Protein AF-0000000087527676 (afdb_homodimer)

Organism: NCBI:txid1859131

InterPro domains:
  IPR002716 PIN domain [PF01850] (2-109)
  IPR029060 PIN-like domain superfamily [SSF88723] (1-112)

Radius of gyration: 18.8 Å; Cα contacts (8 Å, |Δi|>4): 384; chains: 2; bounding box: 38×59×46 Å

Solvent-accessible surface area (backbone atoms only — not comparable to full-atom values): 13013 Å² total; per-residue (Å²): 88,34,26,42,35,59,66,38,50,51,37,57,76,67,66,36,52,59,58,82,81,72,95,69,54,50,28,31,32,47,62,36,52,38,56,64,70,15,41,75,80,63,43,70,66,56,48,50,53,48,53,55,51,56,72,74,36,46,70,42,69,75,44,70,69,28,46,53,42,21,24,55,48,35,52,76,38,99,57,56,69,69,58,31,43,46,52,17,44,18,51,74,62,71,17,37,29,35,33,74,59,73,78,58,60,72,42,85,88,51,49,54,41,67,72,56,59,52,133,86,35,26,44,35,59,65,40,50,52,36,58,76,67,67,36,52,60,57,82,79,73,94,69,54,48,28,29,33,47,63,37,52,38,57,64,71,14,41,72,81,63,43,70,67,57,48,52,51,47,53,54,50,56,71,75,33,47,69,40,68,74,43,71,68,27,46,54,43,21,24,55,48,36,52,75,37,96,56,56,68,69,58,31,41,45,52,17,44,19,50,73,64,72,17,38,29,34,34,75,58,74,80,60,60,73,42,86,88,50,50,55,40,67,72,54,59,51,133

Structure (mmCIF, N/CA/C/O backbone):
data_AF-0000000087527676-model_v1
#
loop_
_entity.id
_entity.type
_entity.pdbx_description
1 polymer 'PIN domain-containing protein'
#
loop_
_atom_site.group_PDB
_atom_site.id
_atom_site.type_symbol
_atom_site.label_atom_id
_atom_site.label_alt_id
_atom_site.label_comp_id
_atom_site.label_asym_id
_atom_site.label_entity_id
_atom_site.label_seq_id
_atom_site.pdbx_PDB_ins_code
_atom_site.Cartn_x
_atom_site.Cartn_y
_atom_site.Cartn_z
_atom_site.occupancy
_atom_site.B_iso_or_equiv
_atom_site.auth_seq_id
_atom_site.auth_comp_id
_atom_site.auth_asym_id
_atom_site.auth_atom_id
_atom_site.pdbx_PDB_model_num
ATOM 1 N N . MET A 1 1 ? -10.32 11.266 17.219 1 94.06 1 MET A N 1
ATOM 2 C CA . MET A 1 1 ? -9.055 10.969 16.562 1 94.06 1 MET A CA 1
ATOM 3 C C . MET A 1 1 ? -9.062 11.453 15.109 1 94.06 1 MET A C 1
ATOM 5 O O . MET A 1 1 ? -10.117 11.531 14.484 1 94.06 1 MET A O 1
ATOM 9 N N . VAL A 1 2 ? -7.867 11.844 14.648 1 97.38 2 VAL A N 1
ATOM 10 C CA . VAL A 1 2 ? -7.738 12.398 13.305 1 97.38 2 VAL A CA 1
ATOM 11 C C . VAL A 1 2 ? -6.602 11.695 12.562 1 97.38 2 VAL A C 1
ATOM 13 O O . VAL A 1 2 ? -5.523 11.484 13.125 1 97.38 2 VAL A O 1
ATOM 16 N N . ILE A 1 3 ? -6.879 11.242 11.406 1 98.31 3 ILE A N 1
ATOM 17 C CA . ILE A 1 3 ? -5.848 10.695 10.531 1 98.31 3 ILE A CA 1
ATOM 18 C C . ILE A 1 3 ? -5.465 11.727 9.477 1 98.31 3 ILE A C 1
ATOM 20 O O . ILE A 1 3 ? -6.336 12.273 8.789 1 98.31 3 ILE A O 1
ATOM 24 N N . LEU A 1 4 ? -4.203 12.008 9.422 1 97.62 4 LEU A N 1
ATOM 25 C CA . LEU A 1 4 ? -3.703 12.953 8.422 1 97.62 4 LEU A CA 1
ATOM 26 C C . LEU A 1 4 ? -3.303 12.227 7.145 1 97.62 4 LEU A C 1
ATOM 28 O O . LEU A 1 4 ? -2.553 11.242 7.191 1 97.62 4 LEU A O 1
ATOM 32 N N . ASP A 1 5 ? -3.844 12.664 6.008 1 97.38 5 ASP A N 1
ATOM 33 C CA . ASP A 1 5 ? -3.406 12.164 4.711 1 97.38 5 ASP A CA 1
ATOM 34 C C . ASP A 1 5 ? -2.053 12.758 4.32 1 97.38 5 ASP A C 1
ATOM 36 O O . ASP A 1 5 ? -1.521 13.617 5.02 1 97.38 5 ASP A O 1
ATOM 40 N N . THR A 1 6 ? -1.475 12.25 3.287 1 96.5 6 THR A N 1
ATOM 41 C CA . THR A 1 6 ? -0.139 12.656 2.865 1 96.5 6 THR A CA 1
ATOM 42 C C . THR A 1 6 ? -0.09 14.156 2.594 1 96.5 6 THR A C 1
ATOM 44 O O . THR A 1 6 ? 0.767 14.859 3.129 1 96.5 6 THR A O 1
ATOM 47 N N . ASN A 1 7 ? -1.073 14.656 1.859 1 95.06 7 ASN A N 1
ATOM 48 C CA . ASN A 1 7 ? -1.073 16.078 1.537 1 95.06 7 ASN A CA 1
ATOM 49 C C . ASN A 1 7 ? -1.284 16.938 2.781 1 95.06 7 ASN A C 1
ATOM 51 O O . ASN A 1 7 ? -0.71 18.016 2.898 1 95.06 7 ASN A O 1
ATOM 55 N N . ALA A 1 8 ? -2.088 16.5 3.693 1 95.94 8 ALA A N 1
ATOM 56 C CA . ALA A 1 8 ? -2.334 17.219 4.934 1 95.94 8 ALA A CA 1
ATOM 57 C C . ALA A 1 8 ? -1.041 17.422 5.723 1 95.94 8 ALA A C 1
ATOM 59 O O . ALA A 1 8 ? -0.773 18.5 6.23 1 95.94 8 ALA A O 1
ATOM 60 N N . VAL A 1 9 ? -0.236 16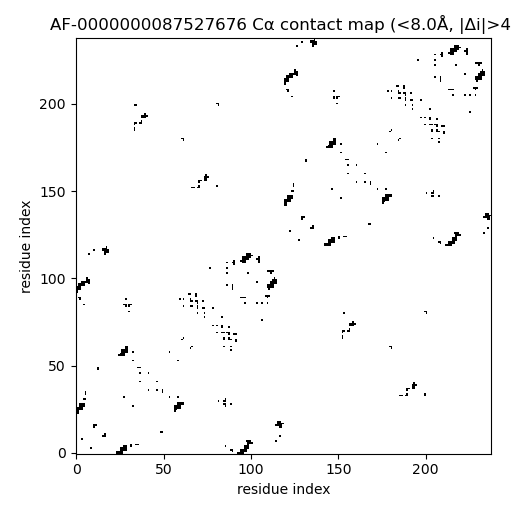.406 5.824 1 95.69 9 VAL A N 1
ATOM 61 C CA . VAL A 1 9 ? 1.03 16.484 6.547 1 95.69 9 VAL A CA 1
ATOM 62 C C . VAL A 1 9 ? 1.955 17.5 5.863 1 95.69 9 VAL A C 1
ATOM 64 O O . VAL A 1 9 ? 2.633 18.281 6.531 1 95.69 9 VAL A O 1
ATOM 67 N N . ILE A 1 10 ? 1.987 17.453 4.551 1 93.5 10 ILE A N 1
ATOM 68 C CA . ILE A 1 10 ? 2.842 18.359 3.781 1 93.5 10 ILE A CA 1
ATOM 69 C C . ILE A 1 10 ? 2.438 19.812 4.043 1 93.5 10 ILE A C 1
ATOM 71 O O . ILE A 1 10 ? 3.293 20.672 4.277 1 93.5 10 ILE A O 1
ATOM 75 N N . TYR A 1 11 ? 1.119 20.062 4.027 1 93.88 11 TYR A N 1
ATOM 76 C CA . TYR A 1 11 ? 0.637 21.406 4.297 1 93.88 11 TYR A CA 1
ATOM 77 C C . TYR A 1 11 ? 1.023 21.859 5.699 1 93.88 11 TYR A C 1
ATOM 79 O O . TYR A 1 11 ? 1.39 23.016 5.91 1 93.88 11 TYR A O 1
ATOM 87 N N . LEU A 1 12 ? 0.905 20.922 6.656 1 91.06 12 LEU A N 1
ATOM 88 C CA . LEU A 1 12 ? 1.262 21.219 8.039 1 91.06 12 LEU A CA 1
ATOM 89 C C . LEU A 1 12 ? 2.74 21.578 8.156 1 91.06 12 LEU A C 1
ATOM 91 O O . LEU A 1 12 ? 3.094 22.578 8.781 1 91.06 12 LEU A O 1
ATOM 95 N N . LEU A 1 13 ? 3.611 20.844 7.566 1 88.75 13 LEU A N 1
ATOM 96 C CA . LEU A 1 13 ? 5.055 21.031 7.66 1 88.75 13 LEU A CA 1
ATOM 97 C C . LEU A 1 13 ? 5.477 22.328 6.98 1 88.75 13 LEU A C 1
ATOM 99 O O . LEU A 1 13 ? 6.445 22.969 7.406 1 88.75 13 LEU A O 1
ATOM 103 N N . ASN A 1 14 ? 4.758 22.656 5.914 1 91.12 14 ASN A N 1
ATOM 104 C CA . ASN A 1 14 ? 5.098 23.875 5.164 1 91.12 14 ASN A CA 1
ATOM 105 C C . ASN A 1 14 ? 4.387 25.094 5.723 1 91.12 14 ASN A C 1
ATOM 107 O O . ASN A 1 14 ? 4.406 26.156 5.109 1 91.12 14 ASN A O 1
ATOM 111 N N . ASN A 1 15 ? 3.662 24.922 6.828 1 91.69 15 ASN A N 1
ATOM 112 C CA . ASN A 1 15 ? 2.959 26.016 7.492 1 91.69 15 ASN A CA 1
ATOM 113 C C . ASN A 1 15 ? 1.972 26.703 6.551 1 91.69 15 ASN A C 1
ATOM 115 O O . ASN A 1 15 ? 1.966 27.922 6.438 1 91.69 15 ASN A O 1
ATOM 119 N N . GLN A 1 16 ? 1.256 25.859 5.895 1 94 16 GLN A N 1
ATOM 120 C CA . GLN A 1 16 ? 0.345 26.406 4.891 1 94 16 GLN A CA 1
ATOM 121 C C . GLN A 1 16 ? -1.087 26.453 5.414 1 94 16 GLN A C 1
ATOM 123 O O . GLN A 1 16 ? -2.006 26.844 4.695 1 94 16 GLN A O 1
ATOM 128 N N . LEU A 1 17 ? -1.284 26.078 6.605 1 92.75 17 LEU A N 1
ATOM 129 C CA . LEU A 1 17 ? -2.629 26.031 7.168 1 92.75 17 LEU A CA 1
ATOM 130 C C . LEU A 1 17 ? -3.125 27.422 7.535 1 92.75 17 LEU A C 1
ATOM 132 O O . LEU A 1 17 ? -2.396 28.203 8.156 1 92.75 17 LEU A O 1
ATOM 136 N N . ALA A 1 18 ? -4.344 27.688 7.172 1 92.62 18 ALA A N 1
ATOM 137 C CA . ALA A 1 18 ? -4.953 28.969 7.531 1 92.62 18 ALA A CA 1
ATOM 138 C C . ALA A 1 18 ? -5.379 28.969 8.992 1 92.62 18 ALA A C 1
ATOM 140 O O . ALA A 1 18 ? -5.426 30.031 9.625 1 92.62 18 ALA A O 1
ATOM 141 N N . THR A 1 19 ? -5.766 27.844 9.508 1 90.12 19 THR A N 1
ATOM 142 C CA . THR A 1 19 ? -6.156 27.672 10.898 1 90.12 19 THR A CA 1
ATOM 143 C C . THR A 1 19 ? -5.375 26.516 11.531 1 90.12 19 THR A C 1
ATOM 145 O O . THR A 1 19 ? -5.176 25.469 10.906 1 90.12 19 THR A O 1
ATOM 148 N N . PRO A 1 20 ? -4.973 26.797 12.742 1 87.88 20 PRO A N 1
ATOM 149 C CA . PRO A 1 20 ? -4.254 25.703 13.406 1 87.88 20 PRO A CA 1
ATOM 150 C C . PRO A 1 20 ? -5.121 24.469 13.609 1 87.88 20 PRO A C 1
ATOM 152 O O . PRO A 1 20 ? -6.348 24.578 13.695 1 87.88 20 PRO A O 1
ATOM 155 N N . LEU A 1 21 ? -4.414 23.328 13.648 1 87.69 21 LEU A N 1
ATOM 156 C CA . LEU A 1 21 ? -5.137 22.094 13.914 1 87.69 21 LEU A CA 1
ATOM 157 C C . LEU A 1 21 ? -5.688 22.078 15.336 1 87.69 21 LEU A C 1
ATOM 159 O O . LEU A 1 21 ? -5.031 22.547 16.266 1 87.69 21 LEU A O 1
ATOM 163 N N . ALA A 1 22 ? -6.883 21.625 15.438 1 88.62 22 ALA A N 1
ATOM 164 C CA . ALA A 1 22 ? -7.473 21.484 16.766 1 88.62 22 ALA A CA 1
ATOM 165 C C . ALA A 1 22 ? -6.711 20.453 17.594 1 88.62 22 ALA A C 1
ATOM 167 O O . ALA A 1 22 ? -5.992 19.609 17.062 1 88.62 22 ALA A O 1
ATOM 168 N N . GLU A 1 23 ? -6.801 20.672 18.875 1 86.88 23 GLU A N 1
ATOM 169 C CA . GLU A 1 23 ? -6.211 19.656 19.766 1 86.88 23 GLU A CA 1
ATOM 170 C C . GLU A 1 23 ? -6.961 18.344 19.656 1 86.88 23 GLU A C 1
ATOM 172 O O . GLU A 1 23 ? -8.156 18.281 19.953 1 86.88 23 GLU A O 1
ATOM 177 N N . ASP A 1 24 ? -6.27 17.359 19.203 1 92.75 24 ASP A N 1
ATOM 178 C CA . ASP A 1 24 ? -6.828 16.031 19.062 1 92.75 24 ASP A CA 1
ATOM 179 C C . ASP A 1 24 ? -5.723 14.969 19.016 1 92.75 24 ASP A C 1
ATOM 181 O O . ASP A 1 24 ? -4.543 15.297 19.141 1 92.75 24 ASP A O 1
ATOM 185 N N . GLU A 1 25 ? -6.133 13.781 19.062 1 95.69 25 GLU A N 1
ATOM 186 C CA . GLU A 1 25 ? -5.188 12.695 18.797 1 95.69 25 GLU A CA 1
ATOM 187 C C . GLU A 1 25 ? -4.988 12.492 17.297 1 95.69 25 GLU A C 1
ATOM 189 O O . GLU A 1 25 ? -5.938 12.172 16.578 1 95.69 25 GLU A O 1
ATOM 194 N N . TYR A 1 26 ? -3.797 12.727 16.875 1 96.81 26 TYR A N 1
ATOM 195 C CA . TYR A 1 26 ? -3.502 12.633 15.445 1 96.81 26 TYR A CA 1
ATOM 196 C C . TYR A 1 26 ? -2.727 11.359 15.125 1 96.81 26 TYR A C 1
ATOM 198 O O . TYR A 1 26 ? -1.963 10.867 15.961 1 96.81 26 TYR A O 1
ATOM 206 N N . GLY A 1 27 ? -2.959 10.844 13.984 1 97.94 27 GLY A N 1
ATOM 207 C CA . GLY A 1 27 ? -2.209 9.703 13.469 1 97.94 27 GLY A CA 1
ATOM 208 C C . GLY A 1 27 ? -2.076 9.719 11.953 1 97.94 27 GLY A C 1
ATOM 209 O O . GLY A 1 27 ? -2.633 10.586 11.281 1 97.94 27 GLY A O 1
ATOM 210 N N . ILE A 1 28 ? -1.307 8.867 11.531 1 98.31 28 ILE A N 1
ATOM 211 C CA . ILE A 1 28 ? -1.157 8.633 10.102 1 98.31 28 ILE A CA 1
ATOM 212 C C . ILE A 1 28 ? -1.143 7.137 9.82 1 98.31 28 ILE A C 1
ATOM 214 O O . ILE A 1 28 ? -0.935 6.328 10.727 1 98.31 28 ILE A O 1
ATOM 218 N N . SER A 1 29 ? -1.454 6.793 8.578 1 98.62 29 SER A N 1
ATOM 219 C CA . SER A 1 29 ? -1.264 5.426 8.117 1 98.62 29 SER A CA 1
ATOM 220 C C . SER A 1 29 ? 0.213 5.117 7.891 1 98.62 29 SER A C 1
ATOM 222 O O . SER A 1 29 ? 0.986 6.004 7.516 1 98.62 29 SER A O 1
ATOM 224 N N . VAL A 1 30 ? 0.614 3.873 8.078 1 98.75 30 VAL A N 1
ATOM 225 C CA . VAL A 1 30 ? 1.963 3.443 7.723 1 98.75 30 VAL A CA 1
ATOM 226 C C . VAL A 1 30 ? 2.252 3.791 6.262 1 98.75 30 VAL A C 1
ATOM 228 O O . VAL A 1 30 ? 3.391 4.098 5.906 1 98.75 30 VAL A O 1
ATOM 231 N N . ILE A 1 31 ? 1.24 3.826 5.43 1 98.69 31 ILE A N 1
ATOM 232 C CA . ILE A 1 31 ? 1.38 4.18 4.02 1 98.69 31 ILE A CA 1
ATOM 233 C C . ILE A 1 31 ? 1.798 5.645 3.896 1 98.69 31 ILE A C 1
ATOM 235 O O . ILE A 1 31 ? 2.666 5.984 3.088 1 98.69 31 ILE A O 1
ATOM 239 N N . THR A 1 32 ? 1.168 6.496 4.688 1 98.31 32 THR A N 1
ATOM 240 C CA . THR A 1 32 ? 1.521 7.914 4.703 1 98.31 32 THR A CA 1
ATOM 241 C C . THR A 1 32 ? 2.977 8.102 5.121 1 98.31 32 THR A C 1
ATOM 243 O O . THR A 1 32 ? 3.703 8.898 4.523 1 98.31 32 THR A O 1
ATOM 246 N N . GLU A 1 33 ? 3.375 7.348 6.125 1 98.06 33 GLU A N 1
ATOM 247 C CA . GLU A 1 33 ? 4.766 7.398 6.566 1 98.06 33 GLU A CA 1
ATOM 248 C C . GLU A 1 33 ? 5.719 7.039 5.426 1 98.06 33 GLU A C 1
ATOM 250 O O . GLU A 1 33 ? 6.691 7.75 5.172 1 98.06 33 GLU A O 1
ATOM 255 N N . ILE A 1 34 ? 5.406 5.949 4.766 1 98.19 34 ILE A N 1
ATOM 256 C CA . ILE A 1 34 ? 6.23 5.469 3.662 1 98.19 34 ILE A CA 1
ATOM 257 C C . ILE A 1 34 ? 6.316 6.539 2.576 1 98.19 34 ILE A C 1
ATOM 259 O O . ILE A 1 34 ? 7.41 6.875 2.113 1 98.19 34 ILE A O 1
ATOM 263 N N . GLU A 1 35 ? 5.203 7.09 2.18 1 97.44 35 GLU A N 1
ATOM 264 C CA . GLU A 1 35 ? 5.141 8.047 1.078 1 97.44 35 GLU A CA 1
ATOM 265 C C . GLU A 1 35 ? 5.902 9.328 1.41 1 97.44 35 GLU A C 1
ATOM 267 O O . GLU A 1 35 ? 6.617 9.867 0.564 1 97.44 35 GLU A O 1
ATOM 272 N N . LEU A 1 36 ? 5.809 9.766 2.602 1 97.12 36 LEU A N 1
ATOM 273 C CA . LEU A 1 36 ? 6.438 11.023 2.992 1 97.12 36 LEU A CA 1
ATOM 274 C C . LEU A 1 36 ? 7.949 10.859 3.119 1 97.12 36 LEU A C 1
ATOM 276 O O . LEU A 1 36 ? 8.711 11.719 2.668 1 97.12 36 LEU A O 1
ATOM 280 N N . LEU A 1 37 ? 8.391 9.75 3.664 1 96.94 37 LEU A N 1
ATOM 281 C CA . LEU A 1 37 ? 9.812 9.547 3.902 1 96.94 37 LEU A CA 1
ATOM 282 C C . LEU A 1 37 ? 10.523 9.125 2.619 1 96.94 37 LEU A C 1
ATOM 284 O O . LEU A 1 37 ? 11.75 9.172 2.541 1 96.94 37 LEU A O 1
ATOM 288 N N . SER A 1 38 ? 9.727 8.703 1.646 1 96 38 SER A N 1
ATOM 289 C CA . SER A 1 38 ? 10.336 8.203 0.421 1 96 38 SER A CA 1
ATOM 290 C C . SER A 1 38 ? 10.461 9.312 -0.624 1 96 38 SER A C 1
ATOM 292 O O . SER A 1 38 ? 10.984 9.086 -1.718 1 96 38 SER A O 1
ATOM 294 N N . PHE A 1 39 ? 9.961 10.523 -0.415 1 90.81 39 PHE A N 1
ATOM 295 C CA . PHE A 1 39 ? 10.008 11.609 -1.389 1 90.81 39 PHE A CA 1
ATOM 296 C C . PHE A 1 39 ? 11.438 11.836 -1.878 1 90.81 39 PHE A C 1
ATOM 298 O O . PHE A 1 39 ? 12.359 11.984 -1.072 1 90.81 39 PHE A O 1
ATOM 305 N N . SER A 1 40 ? 11.43 11.852 -3.266 1 83.31 40 SER A N 1
ATOM 306 C CA . SER A 1 40 ? 12.734 12.102 -3.863 1 83.31 40 SER A CA 1
ATOM 307 C C . SER A 1 40 ? 13.219 13.516 -3.566 1 83.31 40 SER A C 1
ATOM 309 O O . SER A 1 40 ? 12.453 14.477 -3.688 1 83.31 40 SER A O 1
ATOM 311 N N . GLY A 1 41 ? 14.281 13.703 -3.014 1 82.81 41 GLY A N 1
ATOM 312 C CA . GLY A 1 41 ? 14.828 15.023 -2.746 1 82.81 41 GLY A CA 1
ATOM 313 C C . GLY A 1 41 ? 14.508 15.531 -1.352 1 82.81 41 GLY A C 1
ATOM 314 O O . GLY A 1 41 ? 14.656 16.719 -1.066 1 82.81 41 GLY A O 1
ATOM 315 N N . LEU A 1 42 ? 13.898 14.648 -0.643 1 88.81 42 LEU A N 1
ATOM 316 C CA . LEU A 1 42 ? 13.656 15 0.751 1 88.81 42 LEU A CA 1
ATOM 317 C C . LEU A 1 42 ? 14.945 15.438 1.436 1 88.81 42 LEU A C 1
ATOM 319 O O . LEU A 1 42 ? 15.898 14.664 1.531 1 88.81 42 LEU A O 1
ATOM 323 N N . SER A 1 43 ? 14.977 16.703 1.821 1 91.94 43 SER A N 1
ATOM 324 C CA . SER A 1 43 ? 16.156 17.234 2.49 1 91.94 43 SER A CA 1
ATOM 325 C C . SER A 1 43 ? 16.328 16.625 3.879 1 91.94 43 SER A C 1
ATOM 327 O O . SER A 1 43 ? 15.359 16.141 4.469 1 91.94 43 SER A O 1
ATOM 329 N N . ASP A 1 44 ? 17.516 16.625 4.324 1 92.94 44 ASP A N 1
ATOM 330 C CA . ASP A 1 44 ? 17.781 16.141 5.676 1 92.94 44 ASP A CA 1
ATOM 331 C C . ASP A 1 44 ? 16.938 16.906 6.699 1 92.94 44 ASP A C 1
ATOM 333 O O . ASP A 1 44 ? 16.453 16.312 7.672 1 92.94 44 ASP A O 1
ATOM 337 N N . LYS A 1 45 ? 16.812 18.141 6.477 1 94 45 LYS A N 1
ATOM 338 C CA . LYS A 1 45 ? 16.016 18.969 7.375 1 94 45 LYS A CA 1
ATOM 339 C C . LYS A 1 45 ? 14.562 18.531 7.383 1 94 45 LYS A C 1
ATOM 341 O O . LYS A 1 45 ? 13.969 18.344 8.445 1 94 45 LYS A O 1
ATOM 346 N N . ASP A 1 46 ? 14.023 18.375 6.191 1 93.06 46 ASP A N 1
ATOM 347 C CA . ASP A 1 46 ? 12.633 17.953 6.078 1 93.06 46 ASP A CA 1
ATOM 348 C C . ASP A 1 46 ? 12.43 16.547 6.652 1 93.06 46 ASP A C 1
ATOM 350 O O . ASP A 1 46 ? 11.406 16.281 7.285 1 93.06 46 ASP A O 1
ATOM 354 N N . GLU A 1 47 ? 13.336 15.664 6.41 1 94.62 47 GLU A N 1
ATOM 355 C CA . GLU A 1 47 ? 13.25 14.312 6.953 1 94.62 47 GLU A CA 1
ATOM 356 C C . GLU A 1 47 ? 13.258 14.328 8.477 1 94.62 47 GLU A C 1
ATOM 358 O O . GLU A 1 47 ? 12.508 13.586 9.117 1 94.62 47 GLU A O 1
ATOM 363 N N . ASN A 1 48 ? 14.156 15.141 9.016 1 95 48 ASN A N 1
ATOM 364 C CA . ASN A 1 48 ? 14.211 15.266 10.469 1 95 48 ASN A CA 1
ATOM 365 C C . ASN A 1 48 ? 12.898 15.805 11.039 1 95 48 ASN A C 1
ATOM 367 O O . ASN A 1 48 ? 12.43 15.344 12.078 1 95 48 ASN A O 1
ATOM 371 N N . LEU A 1 49 ? 12.32 16.781 10.367 1 93.81 49 LEU A N 1
ATOM 372 C CA . LEU A 1 49 ? 11.031 17.328 10.781 1 93.81 49 LEU A CA 1
ATOM 373 C C . LEU A 1 49 ? 9.945 16.25 10.742 1 93.81 49 LEU A C 1
ATOM 375 O O . LEU A 1 49 ? 9.117 16.172 11.656 1 93.81 49 LEU A O 1
ATOM 379 N N . LEU A 1 50 ? 9.984 15.5 9.727 1 95.25 50 LEU A N 1
ATOM 380 C CA . LEU A 1 50 ? 9.008 14.422 9.578 1 95.25 50 LEU A CA 1
ATOM 381 C C . LEU A 1 50 ? 9.18 13.383 10.68 1 95.25 50 LEU A C 1
ATOM 383 O O . LEU A 1 50 ? 8.195 12.977 11.305 1 95.25 50 LEU A O 1
ATOM 387 N N . ARG A 1 51 ? 10.391 12.945 10.867 1 94.62 51 ARG A N 1
ATOM 388 C CA . ARG A 1 51 ? 10.648 11.922 11.867 1 94.62 51 ARG A CA 1
ATOM 389 C C . ARG A 1 51 ? 10.266 12.406 13.258 1 94.62 51 ARG A C 1
ATOM 391 O O . ARG A 1 51 ? 9.766 11.625 14.078 1 94.62 51 ARG A O 1
ATOM 398 N N . ASN A 1 52 ? 10.547 13.656 13.547 1 94.62 52 ASN A N 1
ATOM 399 C CA . ASN A 1 52 ? 10.109 14.234 14.812 1 94.62 52 ASN A CA 1
ATOM 400 C C . ASN A 1 52 ? 8.586 14.219 14.945 1 94.62 52 ASN A C 1
ATOM 402 O O . ASN A 1 52 ? 8.055 13.867 15.992 1 94.62 52 ASN A O 1
ATOM 406 N N . LEU A 1 53 ? 7.902 14.617 13.867 1 93.31 53 LEU A N 1
ATOM 407 C CA . LEU A 1 53 ? 6.441 14.578 13.844 1 93.31 53 LEU A CA 1
ATOM 408 C C . LEU A 1 53 ? 5.93 13.164 14.078 1 93.31 53 LEU A C 1
ATOM 410 O O . LEU A 1 53 ? 4.992 12.953 14.852 1 93.31 53 LEU A O 1
ATOM 414 N N . PHE A 1 54 ? 6.551 12.18 13.422 1 94.94 54 PHE A N 1
ATOM 415 C CA . PHE A 1 54 ? 6.109 10.789 13.484 1 94.94 54 PHE A CA 1
ATOM 416 C C . PHE A 1 54 ? 6.34 10.211 14.875 1 94.94 54 PHE A C 1
ATOM 418 O O . PHE A 1 54 ? 5.668 9.258 15.281 1 94.94 54 PHE A O 1
ATOM 425 N N . SER A 1 55 ? 7.312 10.797 15.586 1 94.5 55 SER A N 1
ATOM 426 C CA . SER A 1 55 ? 7.559 10.352 16.953 1 94.5 55 SER A CA 1
ATOM 427 C C . SER A 1 55 ? 6.477 10.867 17.906 1 94.5 55 SER A C 1
ATOM 429 O O . SER A 1 55 ? 6.309 10.328 19 1 94.5 55 SER A O 1
ATOM 431 N N . ASP A 1 56 ? 5.656 11.852 17.484 1 92.81 56 ASP A N 1
ATOM 432 C CA . ASP A 1 56 ? 4.695 12.516 18.359 1 92.81 56 ASP A CA 1
ATOM 433 C C . ASP A 1 56 ? 3.266 12.102 18.016 1 92.81 56 ASP A C 1
ATOM 435 O O . ASP A 1 56 ? 2.32 12.484 18.703 1 92.81 56 ASP A O 1
ATOM 439 N N . ILE A 1 57 ? 3.131 11.336 16.969 1 94.75 57 ILE A N 1
ATOM 440 C CA . ILE A 1 57 ? 1.781 10.945 16.578 1 94.75 57 ILE A CA 1
ATOM 441 C C . ILE A 1 57 ? 1.708 9.43 16.406 1 94.75 57 ILE A C 1
ATOM 443 O O . ILE A 1 57 ? 2.738 8.75 16.375 1 94.75 57 ILE A O 1
ATOM 447 N N . LEU A 1 58 ? 0.547 8.938 16.328 1 96.62 58 LEU A N 1
ATOM 448 C CA . LEU A 1 58 ? 0.351 7.496 16.203 1 96.62 58 LEU A CA 1
ATOM 449 C C . LEU A 1 58 ? 0.475 7.062 14.75 1 96.62 58 LEU A C 1
ATOM 451 O O . LEU A 1 58 ? -0.143 7.656 13.867 1 96.62 58 LEU A O 1
ATOM 455 N N . ILE A 1 59 ? 1.294 6.078 14.484 1 98.12 59 ILE A N 1
ATOM 456 C CA . ILE A 1 59 ? 1.379 5.469 13.164 1 98.12 59 ILE A CA 1
ATOM 457 C C . ILE A 1 59 ? 0.562 4.18 13.133 1 98.12 59 ILE A C 1
ATOM 459 O O . ILE A 1 59 ? 0.888 3.215 13.828 1 98.12 59 ILE A O 1
ATOM 463 N N . HIS A 1 60 ? -0.433 4.117 12.398 1 98.38 60 HIS A N 1
ATOM 464 C CA . HIS A 1 60 ? -1.309 2.953 12.312 1 98.38 60 HIS A CA 1
ATOM 465 C C . HIS A 1 60 ? -0.788 1.948 11.289 1 98.38 60 HIS A C 1
ATOM 467 O O . HIS A 1 60 ? -0.589 2.289 10.117 1 98.38 60 HIS A O 1
ATOM 473 N N . PRO A 1 61 ? -0.593 0.723 11.766 1 98.44 61 PRO A N 1
ATOM 474 C CA . PRO A 1 61 ? -0.094 -0.3 10.844 1 98.44 61 PRO A CA 1
ATOM 475 C C . PRO A 1 61 ? -1.176 -0.825 9.898 1 98.44 61 PRO A C 1
ATOM 477 O O . PRO A 1 61 ? -2.359 -0.531 10.086 1 98.44 61 PRO A O 1
ATOM 480 N N . LEU A 1 62 ? -0.733 -1.462 8.828 1 98.62 62 LEU A N 1
ATOM 481 C CA . LEU A 1 62 ? -1.64 -2.252 8 1 98.62 62 LEU A CA 1
ATOM 482 C C . LEU A 1 62 ? -1.933 -3.6 8.656 1 98.62 62 LEU A C 1
ATOM 484 O O . LEU A 1 62 ? -1.374 -4.625 8.25 1 98.62 62 LEU A O 1
ATOM 488 N N . ASP A 1 63 ? -2.805 -3.574 9.633 1 97.94 63 ASP A N 1
ATOM 489 C CA . ASP A 1 63 ? -3.172 -4.801 10.33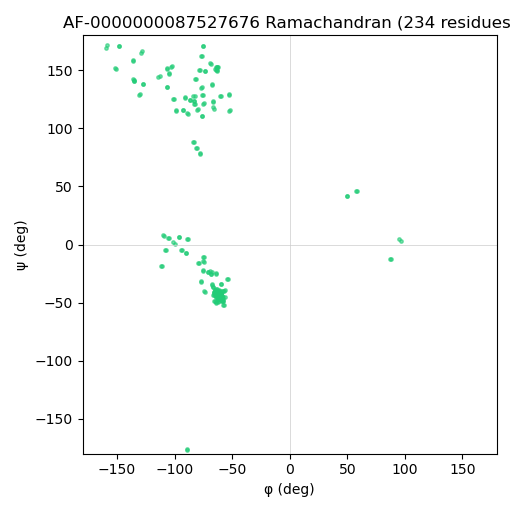6 1 97.94 63 ASP A CA 1
ATOM 490 C C . ASP A 1 63 ? -4.359 -5.484 9.656 1 97.94 63 ASP A C 1
ATOM 492 O O . ASP A 1 63 ? -4.785 -5.07 8.578 1 97.94 63 ASP A O 1
ATOM 496 N N . GLU A 1 64 ? -4.836 -6.566 10.234 1 97.94 64 GLU A N 1
ATOM 497 C CA . GLU A 1 64 ? -5.879 -7.379 9.617 1 97.94 64 GLU A CA 1
ATOM 498 C C . GLU A 1 64 ? -7.164 -6.578 9.422 1 97.94 64 GLU A C 1
ATOM 500 O O . GLU A 1 64 ? -7.832 -6.707 8.398 1 97.94 64 GLU A O 1
ATOM 505 N N . ASN A 1 65 ? -7.523 -5.773 10.43 1 98.62 65 ASN A N 1
ATOM 506 C CA . ASN A 1 65 ? -8.734 -4.961 10.32 1 98.62 65 ASN A CA 1
ATOM 507 C C . ASN A 1 65 ? -8.633 -3.959 9.172 1 98.62 65 ASN A C 1
ATOM 509 O O . ASN A 1 65 ? -9.57 -3.809 8.391 1 98.62 65 ASN A O 1
ATOM 513 N N . VAL A 1 66 ? -7.512 -3.275 9.102 1 98.75 66 VAL A N 1
ATOM 514 C CA . VAL A 1 66 ? -7.305 -2.299 8.039 1 98.75 66 VAL A CA 1
ATOM 515 C C . VAL A 1 66 ? -7.262 -3.006 6.688 1 98.75 66 VAL A C 1
ATOM 517 O O . VAL A 1 66 ? -7.828 -2.52 5.707 1 98.75 66 VAL A O 1
ATOM 520 N N . LYS A 1 67 ? -6.613 -4.145 6.609 1 98.5 67 LYS A N 1
ATOM 521 C CA . LYS A 1 67 ? -6.551 -4.93 5.379 1 98.5 67 LYS A CA 1
ATOM 522 C C . LYS A 1 67 ? -7.949 -5.281 4.883 1 98.5 67 LYS A C 1
ATOM 524 O O . LYS A 1 67 ? -8.281 -5.039 3.719 1 98.5 67 LYS A O 1
ATOM 529 N N . ASN A 1 68 ? -8.75 -5.844 5.762 1 98 68 ASN A N 1
ATOM 530 C CA . ASN A 1 68 ? -10.094 -6.27 5.379 1 98 68 ASN A CA 1
ATOM 531 C C . ASN A 1 68 ? -10.953 -5.09 4.934 1 98 68 ASN A C 1
ATOM 533 O O . ASN A 1 68 ? -11.695 -5.191 3.959 1 98 68 ASN A O 1
ATOM 537 N N . LYS A 1 69 ? -10.859 -4.012 5.676 1 98.25 69 LYS A N 1
ATOM 538 C CA . LYS A 1 69 ? -11.609 -2.816 5.293 1 98.25 69 LYS A CA 1
ATOM 539 C C . LYS A 1 69 ? -11.133 -2.279 3.947 1 98.25 69 LYS A C 1
ATOM 541 O O . LYS A 1 69 ? -11.938 -1.807 3.143 1 98.25 69 LYS A O 1
ATOM 546 N N . THR A 1 70 ? -9.805 -2.318 3.672 1 98.38 70 THR A N 1
ATOM 547 C CA . THR A 1 70 ? -9.25 -1.89 2.395 1 98.38 70 THR A CA 1
ATOM 548 C C . THR A 1 70 ? -9.836 -2.707 1.247 1 98.38 70 THR A C 1
ATOM 550 O O . THR A 1 70 ? -10.258 -2.148 0.235 1 98.38 70 THR A O 1
ATOM 553 N N . ILE A 1 71 ? -9.875 -4 1.427 1 97.56 71 ILE A N 1
ATOM 554 C CA . ILE A 1 71 ? -10.406 -4.898 0.409 1 97.56 71 ILE A CA 1
ATOM 555 C C . ILE A 1 71 ? -11.867 -4.547 0.13 1 97.56 71 ILE A C 1
ATOM 557 O O . ILE A 1 71 ? -12.273 -4.414 -1.028 1 97.56 71 ILE A O 1
ATOM 561 N N . ALA A 1 72 ? -12.617 -4.367 1.172 1 95.94 72 ALA A N 1
ATOM 562 C CA . ALA A 1 72 ? -14.031 -4.031 1.026 1 95.94 72 ALA A CA 1
ATOM 563 C C . ALA A 1 72 ? -14.203 -2.713 0.279 1 95.94 72 ALA A C 1
ATOM 565 O O . ALA A 1 72 ? -15.062 -2.602 -0.599 1 95.94 72 ALA A O 1
ATOM 566 N N . LEU A 1 73 ? -13.453 -1.728 0.645 1 96.06 73 LEU A N 1
ATOM 567 C CA . LEU A 1 73 ? -13.531 -0.412 0.018 1 96.06 73 LEU A CA 1
ATOM 568 C C . LEU A 1 73 ? -13.227 -0.502 -1.474 1 96.06 73 LEU A C 1
ATOM 570 O O . LEU A 1 73 ? -13.922 0.11 -2.291 1 96.06 73 LEU A O 1
ATOM 574 N N . LYS A 1 74 ? -12.25 -1.253 -1.859 1 95.88 74 LYS A N 1
ATOM 575 C CA . LYS A 1 74 ? -11.797 -1.321 -3.246 1 95.88 74 LYS A CA 1
ATOM 576 C C . LYS A 1 74 ? -12.766 -2.137 -4.102 1 95.88 74 LYS A C 1
ATOM 578 O O . LYS A 1 74 ? -12.781 -2.004 -5.328 1 95.88 74 LYS A O 1
ATOM 583 N N . LYS A 1 75 ? -13.539 -2.979 -3.473 1 93.38 75 LYS A N 1
ATOM 584 C CA . LYS A 1 75 ? -14.547 -3.73 -4.207 1 93.38 75 LYS A CA 1
ATOM 585 C C . LYS A 1 75 ? -15.695 -2.824 -4.652 1 93.38 75 LYS A C 1
ATOM 587 O O . LYS A 1 75 ? -16.391 -3.127 -5.621 1 93.38 75 LYS A O 1
ATOM 592 N N . THR A 1 76 ? -15.844 -1.73 -3.936 1 89.62 76 THR A N 1
ATOM 593 C CA . THR A 1 76 ? -17.016 -0.902 -4.191 1 89.62 76 THR A CA 1
ATOM 594 C C . THR A 1 76 ? -16.609 0.427 -4.824 1 89.62 76 THR A C 1
ATOM 596 O O . THR A 1 76 ? -17.453 1.138 -5.379 1 89.62 76 THR A O 1
ATOM 599 N N . ARG A 1 77 ? -15.336 0.792 -4.699 1 88.69 77 ARG A N 1
ATOM 600 C CA . ARG A 1 77 ? -14.836 2.064 -5.211 1 88.69 77 ARG A CA 1
ATOM 601 C C . ARG A 1 77 ? -13.508 1.877 -5.941 1 88.69 77 ARG A C 1
ATOM 603 O O . ARG A 1 77 ? -12.672 1.074 -5.523 1 88.69 77 ARG A O 1
ATOM 610 N N . LYS A 1 78 ? -13.422 2.596 -6.961 1 89.88 78 LYS A N 1
ATOM 611 C CA . LYS A 1 78 ? -12.164 2.576 -7.699 1 89.88 78 LYS A CA 1
ATOM 612 C C . LYS A 1 78 ? -11.125 3.482 -7.043 1 89.88 78 LYS A C 1
ATOM 614 O O . LYS A 1 78 ? -10.961 4.637 -7.438 1 89.88 78 LYS A O 1
ATOM 619 N N . LEU A 1 79 ? -10.391 3.074 -6.039 1 93.5 79 LEU A N 1
ATOM 620 C CA . LEU A 1 79 ? -9.32 3.785 -5.355 1 93.5 79 LEU A CA 1
ATOM 621 C C . LEU A 1 79 ? -7.977 3.088 -5.574 1 93.5 79 LEU A C 1
ATOM 623 O O . LEU A 1 79 ? -7.918 1.858 -5.641 1 93.5 79 LEU A O 1
ATOM 627 N N . LYS A 1 80 ? -7 3.873 -5.672 1 95.75 80 LYS A N 1
ATOM 628 C CA . LYS A 1 80 ? -5.668 3.281 -5.645 1 95.75 80 LYS A CA 1
ATOM 629 C C . LYS A 1 80 ? -5.387 2.623 -4.297 1 95.75 80 LYS A C 1
ATOM 631 O O . LYS A 1 80 ? -5.898 3.064 -3.264 1 95.75 80 LYS A O 1
ATOM 636 N N . THR A 1 81 ? -4.586 1.606 -4.34 1 97.38 81 THR A N 1
ATOM 637 C CA . THR A 1 81 ? -4.359 0.789 -3.152 1 97.38 81 THR A CA 1
ATOM 638 C C . THR A 1 81 ? -3.857 1.646 -1.994 1 97.38 81 THR A C 1
ATOM 640 O O . THR A 1 81 ? -4.387 1.565 -0.882 1 97.38 81 THR A O 1
ATOM 643 N N . PRO A 1 82 ? -2.844 2.611 -2.195 1 97.88 82 PRO A N 1
ATOM 644 C CA . PRO A 1 82 ? -2.406 3.439 -1.068 1 97.88 82 PRO A CA 1
ATOM 645 C C . PRO A 1 82 ? -3.527 4.309 -0.504 1 97.88 82 PRO A C 1
ATOM 647 O O . PRO A 1 82 ? -3.719 4.359 0.714 1 97.88 82 PRO A O 1
ATOM 650 N N . ASP A 1 83 ? -4.293 4.883 -1.356 1 97.19 83 ASP A N 1
ATOM 651 C CA . ASP A 1 83 ? -5.406 5.723 -0.926 1 97.19 83 ASP A CA 1
ATOM 652 C C . ASP A 1 83 ? -6.445 4.906 -0.161 1 97.19 83 ASP A C 1
ATOM 654 O O . ASP A 1 83 ? -6.973 5.359 0.856 1 97.19 83 ASP A O 1
ATOM 658 N N . ALA A 1 84 ? -6.738 3.725 -0.667 1 97.69 84 ALA A N 1
ATOM 659 C CA . ALA A 1 84 ? -7.719 2.852 -0.027 1 97.69 84 ALA A CA 1
ATOM 660 C C . ALA A 1 84 ? -7.266 2.457 1.377 1 97.69 84 ALA A C 1
ATOM 662 O O . ALA A 1 84 ? -8.086 2.375 2.297 1 97.69 84 ALA A O 1
ATOM 663 N N . ILE A 1 85 ? -5.973 2.184 1.52 1 98.62 85 ILE A N 1
ATOM 664 C CA . ILE A 1 85 ? -5.445 1.799 2.824 1 98.62 85 ILE A CA 1
ATOM 665 C C . ILE A 1 85 ? -5.562 2.973 3.795 1 98.62 85 ILE A C 1
ATOM 667 O O . ILE A 1 85 ? -5.934 2.793 4.957 1 98.62 85 ILE A O 1
ATOM 671 N N . ILE A 1 86 ? -5.266 4.148 3.318 1 98.56 86 ILE A N 1
ATOM 672 C CA . ILE A 1 86 ? -5.359 5.336 4.164 1 98.56 86 ILE A CA 1
ATOM 673 C C . ILE A 1 86 ? -6.812 5.559 4.578 1 98.56 86 ILE A C 1
ATOM 675 O O . ILE A 1 86 ? -7.098 5.797 5.754 1 98.56 86 ILE A O 1
ATOM 679 N N . CYS A 1 87 ? -7.723 5.445 3.664 1 98.31 87 CYS A N 1
ATOM 680 C CA . CYS A 1 87 ? -9.141 5.57 3.971 1 98.31 87 CYS A CA 1
ATOM 681 C C . CYS A 1 87 ? -9.586 4.488 4.949 1 98.31 87 CYS A C 1
ATOM 683 O O . CYS A 1 87 ? -10.297 4.77 5.914 1 98.31 87 CYS A O 1
ATOM 685 N N . ALA A 1 88 ? -9.203 3.25 4.703 1 98.44 88 ALA A N 1
ATOM 686 C CA . ALA A 1 88 ? -9.539 2.131 5.578 1 98.44 88 ALA A CA 1
ATOM 687 C C . ALA A 1 88 ? -9.023 2.365 6.996 1 98.44 88 ALA A C 1
ATOM 689 O O . ALA A 1 88 ? -9.688 2.021 7.973 1 98.44 88 ALA A O 1
ATOM 690 N N . THR A 1 89 ? -7.797 2.924 7.062 1 98.69 89 THR A N 1
ATOM 691 C CA . THR A 1 89 ? -7.219 3.244 8.367 1 98.69 89 THR A CA 1
ATOM 692 C C . THR A 1 89 ? -8.117 4.207 9.133 1 98.69 89 THR A C 1
ATOM 694 O O . THR A 1 89 ? -8.391 3.998 10.32 1 98.69 89 THR A O 1
ATOM 697 N N . ALA A 1 90 ? -8.586 5.246 8.453 1 98.56 90 ALA A N 1
ATOM 698 C CA . ALA A 1 90 ? -9.484 6.211 9.086 1 98.56 90 ALA A CA 1
ATOM 699 C C . ALA A 1 90 ? -10.797 5.551 9.5 1 98.56 90 ALA A C 1
ATOM 701 O O . ALA A 1 90 ? -11.281 5.762 10.617 1 98.56 90 ALA A O 1
ATOM 702 N N . LEU A 1 91 ? -11.359 4.742 8.68 1 98.31 91 LEU A N 1
ATOM 703 C CA . LEU A 1 91 ? -12.648 4.098 8.922 1 98.31 91 LEU A CA 1
ATOM 704 C C . LEU A 1 91 ? -12.562 3.135 10.102 1 98.31 91 LEU A C 1
ATOM 706 O O . LEU A 1 91 ? -13.422 3.148 10.984 1 98.31 91 LEU A O 1
ATOM 710 N N . VAL A 1 92 ? -11.539 2.279 10.102 1 98.19 92 VAL A N 1
ATOM 711 C CA . VAL A 1 92 ? -11.352 1.273 11.141 1 98.19 92 VAL A CA 1
ATOM 712 C C . VAL A 1 92 ? -11.203 1.955 12.5 1 98.19 92 VAL A C 1
ATOM 714 O O . VAL A 1 92 ? -11.68 1.438 13.516 1 98.19 92 VAL A O 1
ATOM 717 N N . ASN A 1 93 ? -10.586 3.133 12.508 1 97.88 93 ASN A N 1
ATOM 718 C CA . ASN A 1 93 ? -10.328 3.832 13.758 1 97.88 93 ASN A CA 1
ATOM 719 C C . ASN A 1 93 ? -11.414 4.867 14.062 1 97.88 93 ASN A C 1
ATOM 721 O O . ASN A 1 93 ? -11.273 5.664 14.984 1 97.88 93 ASN A O 1
ATOM 725 N N . LYS A 1 94 ? -12.438 4.875 13.258 1 97.44 94 LYS A N 1
ATOM 726 C CA . LYS A 1 94 ? -13.523 5.844 13.398 1 97.44 94 LYS A CA 1
ATOM 727 C C . LYS A 1 94 ? -12.977 7.266 13.516 1 97.44 94 LYS A C 1
ATOM 729 O O . LYS A 1 94 ? -13.398 8.031 14.383 1 97.44 94 LYS A O 1
ATOM 734 N N . ALA A 1 95 ? -11.992 7.547 12.711 1 98.06 95 ALA A N 1
ATOM 735 C CA . ALA A 1 95 ? -11.289 8.82 12.758 1 98.06 95 ALA A CA 1
ATOM 736 C C . ALA A 1 95 ? -11.734 9.734 11.617 1 98.06 95 ALA A C 1
ATOM 738 O O . ALA A 1 95 ? -12.227 9.266 10.594 1 98.06 95 ALA A O 1
ATOM 739 N N . THR A 1 96 ? -11.625 10.977 11.836 1 97.75 96 THR A N 1
ATOM 740 C CA . THR A 1 96 ? -11.75 11.953 10.758 1 97.75 96 THR A CA 1
ATOM 741 C C . THR A 1 96 ? -10.492 11.977 9.898 1 97.75 96 THR A C 1
ATOM 743 O O . THR A 1 96 ? -9.375 12 10.414 1 97.75 96 THR A O 1
ATOM 746 N N . LEU A 1 97 ? -10.68 11.859 8.594 1 98.31 97 LEU A N 1
ATOM 747 C CA . LEU A 1 97 ? -9.555 11.961 7.668 1 98.31 97 LEU A CA 1
ATOM 748 C C . LEU A 1 97 ? -9.391 13.391 7.168 1 98.31 97 LEU A C 1
ATOM 750 O O . LEU A 1 97 ? -10.289 13.938 6.527 1 98.31 97 LEU A O 1
ATOM 754 N N . LEU A 1 98 ? -8.297 14.016 7.496 1 97.62 98 LEU A N 1
ATOM 755 C CA . LEU A 1 98 ? -7.988 15.32 6.922 1 97.62 98 LEU A CA 1
ATOM 756 C C . LEU A 1 98 ? -7.227 15.172 5.609 1 97.62 98 LEU A C 1
ATOM 758 O O . LEU A 1 98 ? -6.113 14.641 5.59 1 97.62 98 LEU A O 1
ATOM 762 N N . THR A 1 99 ? -7.824 15.523 4.594 1 97.5 99 THR A N 1
ATOM 763 C CA . THR A 1 99 ? -7.254 15.398 3.258 1 97.5 99 THR A CA 1
ATOM 764 C C . THR A 1 99 ? -7.797 16.484 2.334 1 97.5 99 THR A C 1
ATOM 766 O O . THR A 1 99 ? -8.898 16.984 2.543 1 97.5 99 THR A O 1
ATOM 769 N N . ASN A 1 100 ? -7.047 16.859 1.388 1 96.06 100 ASN A N 1
ATOM 770 C CA . ASN A 1 100 ? -7.531 17.781 0.366 1 96.06 100 ASN A CA 1
ATOM 771 C C . ASN A 1 100 ? -7.723 17.094 -0.977 1 96.06 100 ASN A C 1
ATOM 773 O O . ASN A 1 100 ? -7.867 17.75 -2.008 1 96.06 100 ASN A O 1
ATOM 777 N N . ASP A 1 101 ? -7.578 15.812 -0.989 1 94.44 101 ASP A N 1
ATOM 778 C CA . ASP A 1 101 ? -7.918 15.039 -2.178 1 94.44 101 ASP A CA 1
ATOM 779 C C . ASP A 1 101 ? -9.43 14.883 -2.328 1 94.44 101 ASP A C 1
ATOM 781 O O . ASP A 1 101 ? -10.047 14.07 -1.642 1 94.44 101 ASP A O 1
ATOM 785 N N . LYS A 1 102 ? -10.008 15.5 -3.293 1 92.19 102 LYS A N 1
ATOM 786 C CA . LYS A 1 102 ? -11.453 15.57 -3.504 1 92.19 102 LYS A CA 1
ATOM 787 C C . LYS A 1 102 ? -12.031 14.188 -3.783 1 92.19 102 LYS A C 1
ATOM 789 O O . LYS A 1 102 ? -13.195 13.93 -3.482 1 92.19 102 LYS A O 1
ATOM 794 N N . GLN A 1 103 ? -11.242 13.281 -4.277 1 90.31 103 GLN A N 1
ATOM 795 C CA . GLN A 1 103 ? -11.711 11.945 -4.629 1 90.31 103 GLN A CA 1
ATOM 796 C C . GLN A 1 103 ? -12.078 11.148 -3.383 1 90.31 103 GLN A C 1
ATOM 798 O O . GLN A 1 103 ? -12.906 10.234 -3.447 1 90.31 103 GLN A O 1
ATOM 803 N N . LEU A 1 104 ? -11.508 11.531 -2.258 1 94.19 104 LEU A N 1
ATOM 804 C CA . LEU A 1 104 ? -11.695 10.742 -1.046 1 94.19 104 LEU A CA 1
ATOM 805 C C . LEU A 1 104 ? -12.914 11.219 -0.271 1 94.19 104 LEU A C 1
ATOM 807 O O . LEU A 1 104 ? -13.359 10.555 0.669 1 94.19 104 LEU A O 1
ATOM 811 N N . PHE A 1 105 ? -13.523 12.32 -0.686 1 93.12 105 PHE A N 1
ATOM 812 C CA . PHE A 1 105 ? -14.688 12.859 0.004 1 93.12 105 PHE A CA 1
ATOM 813 C C . PHE A 1 105 ? -15.93 12.023 -0.303 1 93.12 105 PHE A C 1
ATOM 815 O O . PHE A 1 105 ? -16.938 12.125 0.391 1 93.12 105 PHE A O 1
ATOM 822 N N . HIS A 1 106 ? -15.875 11.133 -1.236 1 89.75 106 HIS A N 1
ATOM 823 C CA . HIS A 1 106 ? -17.047 10.383 -1.688 1 89.75 106 HIS A CA 1
ATOM 824 C C . HIS A 1 106 ? -17 8.945 -1.181 1 89.75 106 HIS A C 1
ATOM 826 O O . HIS A 1 106 ? -17.859 8.133 -1.54 1 89.75 106 HIS A O 1
ATOM 832 N N . VAL A 1 107 ? -16.016 8.672 -0.354 1 92.88 107 VAL A N 1
ATOM 833 C CA . VAL A 1 107 ? -15.938 7.336 0.217 1 92.88 107 VAL A CA 1
ATOM 834 C C . VAL A 1 107 ? -17 7.164 1.295 1 92.88 107 VAL A C 1
ATOM 836 O O . VAL A 1 107 ? -17.047 7.922 2.266 1 92.88 107 VAL A O 1
ATOM 839 N N . ALA A 1 108 ? -17.906 6.156 1.133 1 89.38 108 ALA A N 1
ATOM 840 C CA . ALA A 1 108 ? -19.031 5.934 2.029 1 89.38 108 ALA A CA 1
ATOM 841 C C . ALA A 1 108 ? -18.562 5.656 3.453 1 89.38 108 ALA A C 1
ATOM 843 O O . ALA A 1 108 ? -17.688 4.812 3.67 1 89.38 108 ALA A O 1
ATOM 844 N N . GLY A 1 109 ? -19.109 6.398 4.348 1 93.81 109 GLY A N 1
ATOM 845 C CA . GLY A 1 109 ? -18.844 6.172 5.758 1 93.81 109 GLY A CA 1
ATOM 846 C C . GLY A 1 109 ? -17.625 6.91 6.262 1 93.81 109 GLY A C 1
ATOM 847 O O . GLY A 1 109 ? -17.375 6.961 7.469 1 93.81 109 GLY A O 1
ATOM 848 N N . LEU A 1 110 ? -16.875 7.402 5.312 1 96.12 110 LEU A N 1
ATOM 849 C CA . LEU A 1 110 ? -15.656 8.094 5.684 1 96.12 110 LEU A CA 1
ATOM 850 C C . LEU A 1 110 ? -15.938 9.539 6.062 1 96.12 110 LEU A C 1
ATOM 852 O O . LEU A 1 110 ? -16.625 10.258 5.336 1 96.12 110 LEU A O 1
ATOM 856 N N . ASP A 1 111 ? -15.562 9.953 7.254 1 96.88 111 ASP A N 1
ATOM 857 C CA . ASP A 1 111 ? -15.602 11.359 7.66 1 96.88 111 ASP A CA 1
ATOM 858 C C . ASP A 1 111 ? -14.352 12.094 7.191 1 96.88 111 ASP A C 1
ATOM 860 O O . ASP A 1 111 ? -13.367 12.195 7.926 1 96.88 111 ASP A O 1
ATOM 864 N N . ALA A 1 112 ? -14.406 12.617 6.008 1 97.19 112 ALA A N 1
ATOM 865 C CA . ALA A 1 112 ? -13.273 13.328 5.414 1 97.19 112 ALA A CA 1
ATOM 866 C C . ALA A 1 112 ? -13.523 14.836 5.395 1 97.19 112 ALA A C 1
ATOM 868 O O . ALA A 1 112 ? -14.641 15.281 5.102 1 97.19 112 ALA A O 1
ATOM 869 N N . LYS A 1 113 ? -12.508 15.578 5.766 1 95.69 113 LYS A N 1
ATOM 870 C CA . LYS A 1 113 ? -12.602 17.031 5.809 1 95.69 113 LYS A CA 1
ATOM 871 C C . LYS A 1 113 ? -11.367 17.688 5.195 1 95.69 113 LYS A C 1
ATOM 873 O O . LYS A 1 113 ? -10.242 17.203 5.395 1 95.69 113 LYS A O 1
ATOM 878 N N . PRO A 1 114 ? -11.594 18.766 4.461 1 95.19 114 PRO A N 1
ATOM 879 C CA . PRO A 1 114 ? -10.438 19.484 3.914 1 95.19 114 PRO A CA 1
ATOM 880 C C . PRO A 1 114 ? -9.75 20.375 4.949 1 95.19 114 PRO A C 1
ATOM 882 O O . PRO A 1 114 ? -10.367 20.75 5.945 1 95.19 114 PRO A O 1
ATOM 885 N N . LEU A 1 115 ? -8.477 20.547 4.789 1 94.62 115 LEU A N 1
ATOM 886 C CA . LEU A 1 115 ? -7.77 21.547 5.57 1 94.62 115 LEU A CA 1
ATOM 887 C C . LEU A 1 115 ? -7.945 22.938 4.953 1 94.62 115 LEU A C 1
ATOM 889 O O . LEU A 1 115 ? -7.973 23.078 3.729 1 94.62 115 LEU A O 1
ATOM 893 N N . GLN A 1 116 ? -8.062 23.812 5.781 1 93.25 116 GLN A N 1
ATOM 894 C CA . GLN A 1 116 ? -8.102 25.203 5.316 1 93.25 116 GLN A CA 1
ATOM 895 C C . GLN A 1 116 ? -6.688 25.75 5.098 1 93.25 116 GLN A C 1
ATOM 897 O O . GLN A 1 116 ? -5.887 25.797 6.035 1 93.25 116 GLN A O 1
ATOM 902 N N . LEU A 1 117 ? -6.445 26.172 3.848 1 93.44 117 LEU A N 1
ATOM 903 C CA . LEU A 1 117 ? -5.09 26.594 3.512 1 93.44 117 LEU A CA 1
ATOM 904 C C . LEU A 1 117 ? -5.004 28.109 3.373 1 93.44 117 LEU A C 1
ATOM 906 O O . LEU A 1 117 ? -6 28.766 3.051 1 93.44 117 LEU A O 1
ATOM 910 N N . LEU A 1 118 ? -3.896 28.562 3.646 1 92.81 118 LEU A N 1
ATOM 911 C CA . LEU A 1 118 ? -3.615 29.984 3.406 1 92.81 118 LEU A CA 1
ATOM 912 C C . LEU A 1 118 ? -3.709 30.312 1.919 1 92.81 118 LEU A C 1
ATOM 914 O O . LEU A 1 118 ? -3.436 29.453 1.073 1 92.81 118 LEU A O 1
ATOM 918 N N . PRO A 1 119 ? -4.141 31.641 1.655 1 83.62 119 PRO A N 1
ATOM 919 C CA . PRO A 1 119 ? -4.219 32.031 0.246 1 83.62 119 PRO A CA 1
ATOM 920 C C . PRO A 1 119 ? -2.869 31.953 -0.465 1 83.62 119 PRO A C 1
ATOM 922 O O . PRO A 1 119 ? -1.822 32.094 0.171 1 83.62 119 PRO A O 1
ATOM 925 N N . MET B 1 1 ? 13.031 -19.344 -0.95 1 94.12 1 MET B N 1
ATOM 926 C CA . MET B 1 1 ? 11.688 -18.781 -0.844 1 94.12 1 MET B CA 1
ATOM 927 C C . MET B 1 1 ? 11.352 -17.938 -2.072 1 94.12 1 MET B C 1
ATOM 929 O O . MET B 1 1 ? 12.242 -17.391 -2.721 1 94.12 1 MET B O 1
ATOM 933 N N . VAL B 1 2 ? 10.055 -17.938 -2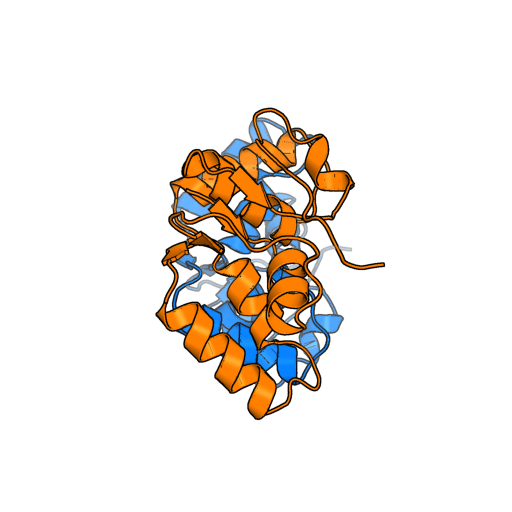.412 1 97.31 2 VAL B N 1
ATOM 934 C CA . VAL B 1 2 ? 9.602 -17.234 -3.607 1 97.31 2 VAL B CA 1
ATOM 935 C C . VAL B 1 2 ? 8.406 -16.344 -3.262 1 97.31 2 VAL B C 1
ATOM 937 O O . VAL B 1 2 ? 7.492 -16.766 -2.553 1 97.31 2 VAL B O 1
ATOM 940 N N . ILE B 1 3 ? 8.484 -15.133 -3.633 1 98.31 3 ILE B N 1
ATOM 941 C CA . ILE B 1 3 ? 7.355 -14.219 -3.508 1 98.31 3 ILE B CA 1
ATOM 942 C C . ILE B 1 3 ? 6.664 -14.062 -4.859 1 98.31 3 ILE B C 1
ATOM 944 O O . ILE B 1 3 ? 7.316 -13.781 -5.867 1 98.31 3 ILE B O 1
ATOM 948 N N . LEU B 1 4 ? 5.402 -14.312 -4.852 1 97.62 4 LEU B N 1
ATOM 949 C CA . LEU B 1 4 ? 4.617 -14.156 -6.07 1 97.62 4 LEU B CA 1
ATOM 950 C C . LEU B 1 4 ? 4.039 -12.75 -6.168 1 97.62 4 LEU B C 1
ATOM 952 O O . LEU B 1 4 ? 3.418 -12.266 -5.219 1 97.62 4 LEU B O 1
ATOM 956 N N . ASP B 1 5 ? 4.285 -12.094 -7.285 1 97.31 5 ASP B N 1
ATOM 957 C CA . ASP B 1 5 ? 3.646 -10.812 -7.566 1 97.31 5 ASP B CA 1
ATOM 958 C C . ASP B 1 5 ? 2.188 -11 -7.973 1 97.31 5 ASP B C 1
ATOM 960 O O . ASP B 1 5 ? 1.726 -12.133 -8.133 1 97.31 5 ASP B O 1
ATOM 964 N N . THR B 1 6 ? 1.456 -9.922 -8.07 1 96.56 6 THR B N 1
ATOM 965 C CA . THR B 1 6 ? 0.028 -9.977 -8.359 1 96.56 6 THR B CA 1
ATOM 966 C C . THR B 1 6 ? -0.227 -10.688 -9.688 1 96.56 6 THR B C 1
ATOM 968 O O . THR B 1 6 ? -1.026 -11.625 -9.758 1 96.56 6 THR B O 1
ATOM 971 N N . ASN B 1 7 ? 0.54 -10.32 -10.719 1 95.19 7 ASN B N 1
ATOM 972 C CA . ASN B 1 7 ? 0.331 -10.938 -12.023 1 95.19 7 ASN B CA 1
ATOM 973 C C . ASN B 1 7 ? 0.7 -12.414 -12.008 1 95.19 7 ASN B C 1
ATOM 975 O O . ASN B 1 7 ? 0.053 -13.227 -12.672 1 95.19 7 ASN B O 1
ATOM 979 N N . ALA B 1 8 ? 1.724 -12.773 -11.289 1 95.94 8 ALA B N 1
ATOM 980 C CA . ALA B 1 8 ? 2.141 -14.172 -11.188 1 95.94 8 ALA B CA 1
ATOM 981 C C . ALA B 1 8 ? 1.022 -15.039 -10.609 1 95.94 8 ALA B C 1
ATOM 983 O O . ALA B 1 8 ? 0.755 -16.125 -11.109 1 95.94 8 ALA B O 1
ATOM 984 N N . VAL B 1 9 ? 0.352 -14.586 -9.602 1 95.75 9 VAL B N 1
ATOM 985 C CA . VAL B 1 9 ? -0.74 -15.328 -8.977 1 95.75 9 VAL B CA 1
ATOM 986 C C . VAL B 1 9 ? -1.884 -15.5 -9.977 1 95.75 9 VAL B C 1
ATOM 988 O O . VAL B 1 9 ? -2.486 -16.562 -10.062 1 95.75 9 VAL B O 1
ATOM 991 N N . ILE B 1 10 ? -2.182 -14.453 -10.703 1 93.56 10 ILE B N 1
ATOM 992 C CA . ILE B 1 10 ? -3.264 -14.484 -11.688 1 93.56 10 ILE B CA 1
ATOM 993 C C . ILE B 1 10 ? -2.967 -15.539 -12.75 1 93.56 10 ILE B C 1
ATOM 995 O O . ILE B 1 10 ? -3.84 -16.328 -13.109 1 93.56 10 ILE B O 1
ATOM 999 N N . TYR B 1 11 ? -1.696 -15.547 -13.227 1 93.94 11 TYR B N 1
ATOM 1000 C CA . TYR B 1 11 ? -1.309 -16.531 -14.227 1 93.94 11 TYR B CA 1
ATOM 1001 C C . TYR B 1 11 ? -1.449 -17.953 -13.68 1 93.94 11 TYR B C 1
ATOM 1003 O O . TYR B 1 11 ? -1.882 -18.859 -14.391 1 93.94 11 TYR B O 1
ATOM 1011 N N . LEU B 1 12 ? -1.049 -18.125 -12.414 1 91.19 12 LEU B N 1
ATOM 1012 C CA . LEU B 1 12 ? -1.146 -19.422 -11.758 1 91.19 12 LEU B CA 1
ATOM 1013 C C . LEU B 1 12 ? -2.598 -19.875 -11.664 1 91.19 12 LEU B C 1
ATOM 1015 O O . LEU B 1 12 ? -2.92 -21.016 -12.016 1 91.19 12 LEU B O 1
ATOM 1019 N N . LEU B 1 13 ? -3.5 -19.047 -11.266 1 88.81 13 LEU B N 1
ATOM 1020 C CA . LEU B 1 13 ? -4.906 -19.375 -11.062 1 88.81 13 LEU B CA 1
ATOM 1021 C C . LEU B 1 13 ? -5.59 -19.688 -12.391 1 88.81 13 LEU B C 1
ATOM 1023 O O . LEU B 1 13 ? -6.508 -20.516 -12.438 1 88.81 13 LEU B O 1
ATOM 1027 N N . ASN B 1 14 ? -5.145 -18.984 -13.414 1 91.19 14 ASN B N 1
ATOM 1028 C CA . ASN B 1 14 ? -5.758 -19.172 -14.727 1 91.19 14 ASN B CA 1
ATOM 1029 C C . ASN B 1 14 ? -5.074 -20.281 -15.516 1 91.19 14 ASN B C 1
ATOM 1031 O O . ASN B 1 14 ? -5.328 -20.453 -16.703 1 91.19 14 ASN B O 1
ATOM 1035 N N . ASN B 1 15 ? -4.117 -20.953 -14.883 1 91.69 15 ASN B N 1
ATOM 1036 C CA . ASN B 1 15 ? -3.41 -22.078 -15.492 1 91.69 15 ASN B CA 1
ATOM 1037 C C . ASN B 1 15 ? -2.711 -21.672 -16.781 1 91.69 15 ASN B C 1
ATOM 1039 O O . ASN B 1 15 ? -2.854 -22.328 -17.812 1 91.69 15 ASN B O 1
ATOM 1043 N N . GLN B 1 16 ? -2.061 -20.562 -16.672 1 94.25 16 GLN B N 1
ATOM 1044 C CA . GLN B 1 16 ? -1.432 -20.016 -17.859 1 94.25 16 GLN B CA 1
ATOM 1045 C C . GLN B 1 16 ? 0.063 -20.328 -17.891 1 94.25 16 GLN B C 1
ATOM 1047 O O . GLN B 1 16 ? 0.772 -19.906 -18.812 1 94.25 16 GLN B O 1
ATOM 1052 N N . LEU B 1 17 ? 0.531 -21 -16.938 1 92.88 17 LEU B N 1
ATOM 1053 C CA . LEU B 1 17 ? 1.96 -21.281 -16.844 1 92.88 17 LEU B CA 1
ATOM 1054 C C . LEU B 1 17 ? 2.371 -22.375 -17.828 1 92.88 17 LEU B C 1
ATOM 1056 O O . LEU B 1 17 ? 1.704 -23.406 -17.922 1 92.88 17 LEU B O 1
ATOM 1060 N N . ALA B 1 18 ? 3.471 -22.125 -18.484 1 92.75 18 ALA B N 1
ATOM 1061 C CA . ALA B 1 18 ? 4.008 -23.125 -19.406 1 92.75 18 ALA B CA 1
ATOM 1062 C C . ALA B 1 18 ? 4.723 -24.25 -18.641 1 92.75 18 ALA B C 1
ATOM 1064 O O . ALA B 1 18 ? 4.781 -25.391 -19.109 1 92.75 18 ALA B O 1
ATOM 1065 N N . THR B 1 19 ? 5.305 -23.922 -17.531 1 90.12 19 THR B N 1
ATOM 1066 C CA . THR B 1 19 ? 5.988 -24.859 -16.641 1 90.12 19 THR B CA 1
ATOM 1067 C C . THR B 1 19 ? 5.473 -24.734 -15.219 1 90.12 19 THR B C 1
ATOM 1069 O O . THR B 1 19 ? 5.285 -23.625 -14.719 1 90.12 19 THR B O 1
ATOM 1072 N N . PRO B 1 20 ? 5.301 -25.875 -14.641 1 88.06 20 PRO B N 1
ATOM 1073 C CA . PRO B 1 20 ? 4.855 -25.797 -13.25 1 88.06 20 PRO B CA 1
ATOM 1074 C C . PRO B 1 20 ? 5.871 -25.109 -12.344 1 88.06 20 PRO B C 1
ATOM 1076 O O . PRO B 1 20 ? 7.07 -25.125 -12.633 1 88.06 20 PRO B O 1
ATOM 1079 N N . LEU B 1 21 ? 5.316 -24.516 -11.297 1 87.81 21 LEU B N 1
ATOM 1080 C CA . LEU B 1 21 ? 6.203 -23.891 -10.32 1 87.81 21 LEU B CA 1
ATOM 1081 C C . LEU B 1 21 ? 7.027 -24.953 -9.586 1 87.81 21 LEU B C 1
ATOM 1083 O O . LEU B 1 21 ? 6.523 -26.031 -9.266 1 87.81 21 LEU B O 1
ATOM 1087 N N . ALA B 1 22 ? 8.258 -24.641 -9.422 1 88.5 22 ALA B N 1
ATOM 1088 C CA . ALA B 1 22 ? 9.117 -25.531 -8.648 1 88.5 22 ALA B CA 1
ATOM 1089 C C . ALA B 1 22 ? 8.648 -25.641 -7.203 1 88.5 22 ALA B C 1
ATOM 1091 O O . ALA B 1 22 ? 7.926 -24.766 -6.719 1 88.5 22 ALA B O 1
ATOM 1092 N N . GLU B 1 23 ? 8.969 -26.75 -6.633 1 86.88 23 GLU B N 1
ATOM 1093 C CA . GLU B 1 23 ? 8.672 -26.875 -5.211 1 86.88 23 GLU B CA 1
ATOM 1094 C C . GLU B 1 23 ? 9.523 -25.906 -4.387 1 86.88 23 GLU B C 1
ATOM 1096 O O . GLU B 1 23 ? 10.758 -25.984 -4.41 1 86.88 23 GLU B O 1
ATOM 1101 N N . ASP B 1 24 ? 8.859 -25.047 -3.742 1 92.69 24 ASP B N 1
ATOM 1102 C CA . ASP B 1 24 ? 9.516 -24.047 -2.898 1 92.69 24 ASP B CA 1
ATOM 1103 C C . ASP B 1 24 ? 8.539 -23.469 -1.873 1 92.69 24 ASP B C 1
ATOM 1105 O O . ASP B 1 24 ? 7.379 -23.875 -1.815 1 92.69 24 ASP B O 1
ATOM 1109 N N . GLU B 1 25 ? 9.078 -22.766 -0.985 1 95.62 25 GLU B N 1
ATOM 1110 C CA . GLU B 1 25 ? 8.211 -21.984 -0.099 1 95.62 25 GLU B CA 1
ATOM 1111 C C . GLU B 1 25 ? 7.734 -20.703 -0.778 1 95.62 25 GLU B C 1
ATOM 1113 O O . GLU B 1 25 ? 8.539 -19.844 -1.143 1 95.62 25 GLU B O 1
ATOM 1118 N N . TYR B 1 26 ? 6.465 -20.625 -0.963 1 96.81 26 TYR B N 1
ATOM 1119 C CA . TYR B 1 26 ? 5.891 -19.484 -1.668 1 96.81 26 TYR B CA 1
ATOM 1120 C C . TYR B 1 26 ? 5.203 -18.531 -0.697 1 96.81 26 TYR B C 1
ATOM 1122 O O . TYR B 1 26 ? 4.684 -18.953 0.337 1 96.81 26 TYR B O 1
ATOM 1130 N N . GLY B 1 27 ? 5.254 -17.312 -1.003 1 97.94 27 GLY B N 1
ATOM 1131 C CA . GLY B 1 27 ? 4.531 -16.281 -0.262 1 97.94 27 GLY B CA 1
ATOM 1132 C C . GLY B 1 27 ? 4.09 -15.117 -1.129 1 97.94 27 GLY B C 1
ATOM 1133 O O . GLY B 1 27 ? 4.41 -15.07 -2.318 1 97.94 27 GLY B O 1
ATOM 1134 N N . ILE B 1 28 ? 3.336 -14.344 -0.548 1 98.25 28 ILE B N 1
ATOM 1135 C CA . ILE B 1 28 ? 2.92 -13.102 -1.178 1 98.25 28 ILE B CA 1
ATOM 1136 C C . ILE B 1 28 ? 3.002 -11.961 -0.165 1 98.25 28 ILE B C 1
ATOM 1138 O O . ILE B 1 28 ? 3.068 -12.195 1.044 1 98.25 28 ILE B O 1
ATOM 1142 N N . SER B 1 29 ? 3.098 -10.75 -0.681 1 98.62 29 SER B N 1
ATOM 1143 C CA . SER B 1 29 ? 2.957 -9.562 0.159 1 98.62 29 SER B CA 1
ATOM 1144 C C . SER B 1 29 ? 1.504 -9.344 0.571 1 98.62 29 SER B C 1
ATOM 1146 O O . SER B 1 29 ? 0.584 -9.672 -0.182 1 98.62 29 SER B O 1
ATOM 1148 N N . VAL B 1 30 ? 1.278 -8.773 1.728 1 98.69 30 VAL B N 1
ATOM 1149 C CA . VAL B 1 30 ? -0.064 -8.367 2.133 1 98.69 30 VAL B CA 1
ATOM 1150 C C . VAL B 1 30 ? -0.677 -7.465 1.065 1 98.69 30 VAL B C 1
ATOM 1152 O O . VAL B 1 30 ? -1.891 -7.488 0.847 1 98.69 30 VAL B O 1
ATOM 1155 N N . ILE B 1 31 ? 0.128 -6.73 0.34 1 98.75 31 ILE B N 1
ATOM 1156 C CA . ILE B 1 31 ? -0.333 -5.859 -0.735 1 98.75 31 ILE B CA 1
ATOM 1157 C C . ILE B 1 31 ? -0.917 -6.699 -1.867 1 98.75 31 ILE B C 1
ATOM 1159 O O . ILE B 1 31 ? -1.964 -6.359 -2.424 1 98.75 31 ILE B O 1
ATOM 1163 N N . THR B 1 32 ? -0.227 -7.773 -2.207 1 98.31 32 THR B N 1
ATOM 1164 C CA . THR B 1 32 ? -0.714 -8.688 -3.236 1 98.31 32 THR B CA 1
ATOM 1165 C C . THR B 1 32 ? -2.064 -9.273 -2.84 1 98.31 32 THR B C 1
ATOM 1167 O O . THR B 1 32 ? -2.975 -9.367 -3.666 1 98.31 32 THR B O 1
ATOM 1170 N N . GLU B 1 33 ? -2.168 -9.648 -1.579 1 98.06 33 GLU B N 1
ATOM 1171 C CA . GLU B 1 33 ? -3.439 -10.164 -1.08 1 98.06 33 GLU B CA 1
ATOM 1172 C C . GLU B 1 33 ? -4.559 -9.148 -1.266 1 98.06 33 GLU B C 1
ATOM 1174 O O . GLU B 1 33 ? -5.633 -9.484 -1.772 1 98.06 33 GLU B O 1
ATOM 1179 N N . ILE B 1 34 ? -4.289 -7.93 -0.854 1 98.19 34 ILE B N 1
ATOM 1180 C CA . ILE B 1 34 ? -5.27 -6.852 -0.951 1 98.19 34 ILE B CA 1
ATOM 1181 C C . ILE B 1 34 ? -5.688 -6.664 -2.408 1 98.19 34 ILE B C 1
ATOM 1183 O O . ILE B 1 34 ? -6.879 -6.617 -2.719 1 98.19 34 ILE B O 1
ATOM 1187 N N . GLU B 1 35 ? -4.738 -6.578 -3.307 1 97.5 35 GLU B N 1
ATOM 1188 C CA . GLU B 1 35 ? -5 -6.293 -4.715 1 97.5 35 GLU B CA 1
ATOM 1189 C C . GLU B 1 35 ? -5.801 -7.418 -5.367 1 97.5 35 GLU B C 1
ATOM 1191 O O . GLU B 1 35 ? -6.723 -7.16 -6.145 1 97.5 35 GLU B O 1
ATOM 1196 N N . LEU B 1 36 ? -5.504 -8.625 -5.031 1 97.19 36 LEU B N 1
ATOM 1197 C CA . LEU B 1 36 ? -6.164 -9.766 -5.656 1 97.19 36 LEU B CA 1
ATOM 1198 C C . LEU B 1 36 ? -7.59 -9.914 -5.145 1 97.19 36 LEU B C 1
ATOM 1200 O O . LEU B 1 36 ? -8.508 -10.172 -5.922 1 97.19 36 LEU B O 1
ATOM 1204 N N . LEU B 1 37 ? -7.789 -9.711 -3.859 1 96.94 37 LEU B N 1
ATOM 1205 C CA . LEU B 1 37 ? -9.109 -9.914 -3.266 1 96.94 37 LEU B CA 1
ATOM 1206 C C . LEU B 1 37 ? -10.023 -8.719 -3.545 1 96.94 37 LEU B C 1
ATOM 1208 O O . LEU B 1 37 ? -11.234 -8.812 -3.373 1 96.94 37 LEU B O 1
ATOM 1212 N N . SER B 1 38 ? -9.414 -7.609 -3.949 1 96 38 SER B N 1
ATOM 1213 C CA . SER B 1 38 ? -10.219 -6.406 -4.148 1 96 38 SER B CA 1
ATOM 1214 C C . SER B 1 38 ? -10.656 -6.27 -5.602 1 96 38 SER B C 1
ATOM 1216 O O . SER B 1 38 ? -11.367 -5.324 -5.957 1 96 38 SER B O 1
ATOM 1218 N N . PHE B 1 39 ? -10.242 -7.121 -6.535 1 90.81 39 PHE B N 1
ATOM 1219 C CA . PHE B 1 39 ? -10.602 -7.023 -7.949 1 90.81 39 PHE B CA 1
ATOM 1220 C C . PHE B 1 39 ? -12.109 -6.926 -8.117 1 90.81 39 PHE B C 1
ATOM 1222 O O . PHE B 1 39 ? -12.852 -7.75 -7.582 1 90.81 39 PHE B O 1
ATOM 1229 N N . SER B 1 40 ? -12.414 -5.836 -8.93 1 83.19 40 SER B N 1
ATOM 1230 C CA . SER B 1 40 ? -13.836 -5.656 -9.203 1 83.19 40 SER B CA 1
ATOM 1231 C C . SER B 1 40 ? -14.391 -6.801 -10.047 1 83.19 40 SER B C 1
ATOM 1233 O O . SER B 1 40 ? -13.773 -7.199 -11.039 1 83.19 40 SER B O 1
ATOM 1235 N N . GLY B 1 41 ? -15.32 -7.469 -9.641 1 83 41 GLY B N 1
ATOM 1236 C CA . GLY B 1 41 ? -15.93 -8.539 -10.414 1 83 41 GLY B CA 1
ATOM 1237 C C . GLY B 1 41 ? -15.391 -9.914 -10.062 1 83 41 GLY B C 1
ATOM 1238 O O . GLY B 1 41 ? -15.602 -10.875 -10.797 1 83 41 GLY B O 1
ATOM 1239 N N . LEU B 1 42 ? -14.547 -9.867 -9.094 1 88.81 42 LEU B N 1
ATOM 1240 C CA . LEU B 1 42 ? -14.062 -11.156 -8.609 1 88.81 42 LEU B CA 1
ATOM 1241 C C . LEU B 1 42 ? -15.219 -12.086 -8.289 1 88.81 42 LEU B C 1
ATOM 1243 O O . LEU B 1 42 ? -16.047 -11.781 -7.426 1 88.81 42 LEU B O 1
ATOM 1247 N N . SER B 1 43 ? -15.305 -13.172 -9.031 1 91.94 43 SER B N 1
ATOM 1248 C CA . SER B 1 43 ? -16.375 -14.141 -8.805 1 91.94 43 SER B CA 1
ATOM 1249 C C . SER B 1 43 ? -16.188 -14.867 -7.48 1 91.94 43 SER B C 1
ATOM 1251 O O . SER B 1 43 ? -15.078 -14.938 -6.953 1 91.94 43 SER B O 1
ATOM 1253 N N . ASP B 1 44 ? -17.266 -15.352 -6.992 1 92.94 44 ASP B N 1
ATOM 1254 C CA . ASP B 1 44 ? -17.188 -16.141 -5.766 1 92.94 44 ASP B CA 1
ATOM 1255 C C . ASP B 1 44 ? -16.234 -17.328 -5.938 1 92.94 44 ASP B C 1
ATOM 1257 O O . ASP B 1 44 ? -15.516 -17.688 -5.008 1 92.94 44 ASP B O 1
ATOM 1261 N N . LYS B 1 45 ? -16.297 -17.906 -7.059 1 93.94 45 LYS B N 1
ATOM 1262 C CA . LYS B 1 45 ? -15.414 -19.031 -7.344 1 93.94 45 LYS B CA 1
ATOM 1263 C C . LYS B 1 45 ? -13.945 -18.625 -7.301 1 93.94 45 LYS B C 1
ATOM 1265 O O . LYS B 1 45 ? -13.133 -19.281 -6.652 1 93.94 45 LYS B O 1
ATOM 1270 N N . ASP B 1 46 ? -13.656 -17.531 -7.98 1 93.06 46 ASP B N 1
ATOM 1271 C CA . ASP B 1 46 ? -12.281 -17.047 -8.008 1 93.06 46 ASP B CA 1
ATOM 1272 C C . ASP B 1 46 ? -11.82 -16.609 -6.617 1 93.06 46 ASP B C 1
ATOM 1274 O O . ASP B 1 46 ? -10.664 -16.828 -6.238 1 93.06 46 ASP B O 1
ATOM 1278 N N . GLU B 1 47 ? -12.664 -15.961 -5.883 1 94.62 47 GLU B N 1
ATOM 1279 C CA . GLU B 1 47 ? -12.328 -15.547 -4.52 1 94.62 47 GLU B CA 1
ATOM 1280 C C . GLU B 1 47 ? -12.031 -16.75 -3.637 1 94.62 47 GLU B C 1
ATOM 1282 O O . GLU B 1 47 ? -11.094 -16.719 -2.836 1 94.62 47 GLU B O 1
ATOM 1287 N N . ASN B 1 48 ? -12.867 -17.781 -3.762 1 95 48 ASN B N 1
ATOM 1288 C CA . ASN B 1 48 ? -12.633 -19 -2.996 1 95 48 ASN B CA 1
ATOM 1289 C C . ASN B 1 48 ? -11.297 -19.641 -3.359 1 95 48 ASN B C 1
ATOM 1291 O O . ASN B 1 48 ? -10.578 -20.125 -2.482 1 95 48 ASN B O 1
ATOM 1295 N N . LEU B 1 49 ? -10.977 -19.641 -4.625 1 93.81 49 LEU B N 1
ATOM 1296 C CA . LEU B 1 49 ? -9.695 -20.172 -5.078 1 93.81 49 LEU B CA 1
ATOM 1297 C C . LEU B 1 49 ? -8.539 -19.375 -4.488 1 93.81 49 LEU B C 1
ATOM 1299 O O . LEU B 1 49 ? -7.535 -19.953 -4.059 1 93.81 49 LEU B O 1
ATOM 1303 N N . LEU B 1 50 ? -8.711 -18.125 -4.496 1 95.25 50 LEU B N 1
ATOM 1304 C CA . LEU B 1 50 ? -7.68 -17.25 -3.943 1 95.25 50 LEU B CA 1
ATOM 1305 C C . LEU B 1 50 ? -7.508 -17.5 -2.447 1 95.25 50 LEU B C 1
ATOM 1307 O O . LEU B 1 50 ? -6.383 -17.625 -1.962 1 95.25 50 LEU B O 1
ATOM 1311 N N . ARG B 1 51 ? -8.594 -17.5 -1.745 1 94.62 51 ARG B N 1
ATOM 1312 C CA . ARG B 1 51 ? -8.539 -17.688 -0.299 1 94.62 51 ARG B CA 1
ATOM 1313 C C . ARG B 1 51 ? -7.922 -19.031 0.058 1 94.62 51 ARG B C 1
ATOM 1315 O O . ARG B 1 51 ? -7.188 -19.141 1.043 1 94.62 51 ARG B O 1
ATOM 1322 N N . ASN B 1 52 ? -8.266 -20.047 -0.695 1 94.62 52 ASN B N 1
ATOM 1323 C CA . ASN B 1 52 ? -7.641 -21.359 -0.498 1 94.62 52 ASN B CA 1
ATOM 1324 C C . ASN B 1 52 ? -6.133 -21.297 -0.724 1 94.62 52 ASN B C 1
ATOM 1326 O O . ASN B 1 52 ? -5.359 -21.844 0.058 1 94.62 52 ASN B O 1
ATOM 1330 N N . LEU B 1 53 ? -5.738 -20.625 -1.792 1 93.25 53 LEU B N 1
ATOM 1331 C CA . LEU B 1 53 ? -4.32 -20.438 -2.082 1 93.25 53 LEU B CA 1
ATOM 1332 C C . LEU B 1 53 ? -3.629 -19.688 -0.943 1 93.25 53 LEU B C 1
ATOM 1334 O O . LEU B 1 53 ? -2.533 -20.078 -0.525 1 93.25 53 LEU B O 1
ATOM 1338 N N . PHE B 1 54 ? -4.266 -18.641 -0.428 1 94.88 54 PHE B N 1
ATOM 1339 C CA . PHE B 1 54 ? -3.682 -17.797 0.606 1 94.88 54 PHE B CA 1
ATOM 1340 C C . PHE B 1 54 ? -3.561 -18.562 1.923 1 94.88 54 PHE B C 1
ATOM 1342 O O . PHE B 1 54 ? -2.723 -18.219 2.764 1 94.88 54 PHE B O 1
ATOM 1349 N N . SER B 1 55 ? -4.418 -19.562 2.076 1 94.44 55 SER B N 1
ATOM 1350 C CA . SER B 1 55 ? -4.332 -20.391 3.275 1 94.44 55 SER B CA 1
ATOM 1351 C C . SER B 1 55 ? -3.139 -21.344 3.209 1 94.44 55 SER B C 1
ATOM 1353 O O . SER B 1 55 ? -2.689 -21.859 4.234 1 94.44 55 SER B O 1
ATOM 1355 N N . ASP B 1 56 ? -2.535 -21.531 2.01 1 92.75 56 ASP B N 1
ATOM 1356 C CA . ASP B 1 56 ? -1.484 -22.516 1.803 1 92.75 56 ASP B CA 1
ATOM 1357 C C . ASP B 1 56 ? -0.121 -21.859 1.643 1 92.75 56 ASP B C 1
ATOM 1359 O O . ASP B 1 56 ? 0.903 -22.531 1.555 1 92.75 56 ASP B O 1
ATOM 1363 N N . ILE B 1 57 ? -0.116 -20.562 1.613 1 94.75 57 ILE B N 1
ATOM 1364 C CA . ILE B 1 57 ? 1.156 -19.875 1.405 1 94.75 57 ILE B CA 1
ATOM 1365 C C . ILE B 1 57 ? 1.345 -18.797 2.475 1 94.75 57 ILE B C 1
ATOM 1367 O O . ILE B 1 57 ? 0.407 -18.469 3.203 1 94.75 57 ILE B O 1
ATOM 1371 N N . LEU B 1 58 ? 2.504 -18.344 2.58 1 96.56 58 LEU B N 1
ATOM 1372 C CA . LEU B 1 58 ? 2.816 -17.328 3.592 1 96.56 58 LEU B CA 1
ATOM 1373 C C . LEU B 1 58 ? 2.441 -15.938 3.109 1 96.56 58 LEU B C 1
ATOM 1375 O O . LEU B 1 58 ? 2.797 -15.547 1.994 1 96.56 58 LEU B O 1
ATOM 1379 N N . ILE B 1 59 ? 1.688 -15.219 3.904 1 98.06 59 ILE B N 1
ATOM 1380 C CA . ILE B 1 59 ? 1.395 -13.812 3.623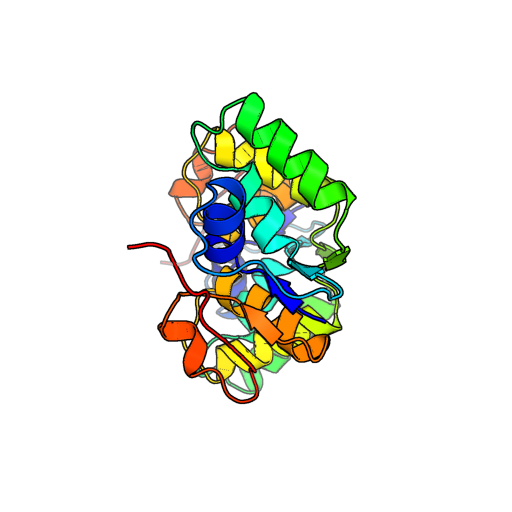 1 98.06 59 ILE B CA 1
ATOM 1381 C C . ILE B 1 59 ? 2.316 -12.922 4.445 1 98.06 59 ILE B C 1
ATOM 1383 O O . ILE B 1 59 ? 2.244 -12.906 5.676 1 98.06 59 ILE B O 1
ATOM 1387 N N . HIS B 1 60 ? 3.137 -12.203 3.861 1 98.38 60 HIS B N 1
ATOM 1388 C CA . HIS B 1 60 ? 4.09 -11.336 4.539 1 98.38 60 HIS B CA 1
ATOM 1389 C C . HIS B 1 60 ? 3.475 -9.969 4.84 1 98.38 60 HIS B C 1
ATOM 1391 O O . HIS B 1 60 ? 3.006 -9.281 3.93 1 98.38 60 HIS B O 1
ATOM 1397 N N . PRO B 1 61 ? 3.521 -9.609 6.129 1 98.44 61 PRO B N 1
ATOM 1398 C CA . PRO B 1 61 ? 2.953 -8.305 6.492 1 98.44 61 PRO B CA 1
ATOM 1399 C C . PRO B 1 61 ? 3.867 -7.141 6.125 1 98.44 61 PRO B C 1
ATOM 1401 O O . PRO B 1 61 ? 5.027 -7.348 5.762 1 98.44 61 PRO B O 1
ATOM 1404 N N . LEU B 1 62 ? 3.277 -5.965 6.09 1 98.62 62 LEU B N 1
ATOM 1405 C CA . LEU B 1 62 ? 4.074 -4.742 6.039 1 98.62 62 LEU B CA 1
ATOM 1406 C C . LEU B 1 62 ? 4.629 -4.398 7.414 1 98.62 62 LEU B C 1
ATOM 1408 O O . LEU B 1 62 ? 4.113 -3.508 8.094 1 98.62 62 LEU B O 1
ATOM 1412 N N . ASP B 1 63 ? 5.68 -5.086 7.793 1 97.94 63 ASP B N 1
ATOM 1413 C CA . ASP B 1 63 ? 6.309 -4.84 9.086 1 97.94 63 ASP B CA 1
ATOM 1414 C C . ASP B 1 63 ? 7.391 -3.771 8.977 1 97.94 63 ASP B C 1
ATOM 1416 O O . ASP B 1 63 ? 7.543 -3.137 7.934 1 97.94 63 ASP B O 1
ATOM 1420 N N . GLU B 1 64 ? 8.094 -3.516 10.062 1 97.94 64 GLU B N 1
ATOM 1421 C CA . GLU B 1 64 ? 9.062 -2.428 10.125 1 97.94 64 GLU B CA 1
ATOM 1422 C C . GLU B 1 64 ? 10.188 -2.637 9.109 1 97.94 64 GLU B C 1
ATOM 1424 O O . GLU B 1 64 ? 10.641 -1.686 8.469 1 97.94 64 GLU B O 1
ATOM 1429 N N . ASN B 1 65 ? 10.664 -3.881 8.992 1 98.62 65 ASN B N 1
ATOM 1430 C CA . ASN B 1 65 ? 11.734 -4.172 8.047 1 98.62 65 ASN B CA 1
ATOM 1431 C C . ASN B 1 65 ? 11.297 -3.9 6.605 1 98.62 65 ASN B C 1
ATOM 1433 O O . ASN B 1 65 ? 12.039 -3.283 5.836 1 98.62 65 ASN B O 1
ATOM 1437 N N . VAL B 1 66 ? 10.125 -4.371 6.273 1 98.75 66 VAL B N 1
ATOM 1438 C CA . VAL B 1 66 ? 9.609 -4.16 4.926 1 98.75 66 VAL B CA 1
ATOM 1439 C C . VAL B 1 66 ? 9.359 -2.67 4.695 1 98.75 66 VAL B C 1
ATOM 1441 O O . VAL B 1 66 ? 9.664 -2.145 3.621 1 98.75 66 VAL B O 1
ATOM 1444 N N . LYS B 1 67 ? 8.836 -1.987 5.684 1 98.5 67 LYS B N 1
ATOM 1445 C CA . LYS B 1 67 ? 8.602 -0.549 5.59 1 98.5 67 LYS B CA 1
ATOM 1446 C C . LYS B 1 67 ? 9.898 0.2 5.289 1 98.5 67 LYS B C 1
ATOM 1448 O O . LYS B 1 67 ? 9.953 0.995 4.348 1 98.5 67 LYS B O 1
ATOM 1453 N N . ASN B 1 68 ? 10.914 -0.059 6.074 1 98 68 ASN B N 1
ATOM 1454 C CA . ASN B 1 68 ? 12.188 0.638 5.91 1 98 68 ASN B CA 1
ATOM 1455 C C . ASN B 1 68 ? 12.812 0.352 4.547 1 98 68 ASN B C 1
ATOM 1457 O O . ASN B 1 68 ? 13.344 1.257 3.902 1 98 68 ASN B O 1
ATOM 1461 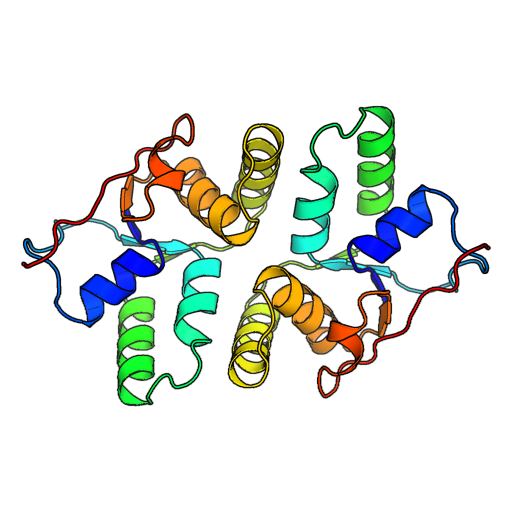N N . LYS B 1 69 ? 12.758 -0.896 4.152 1 98.19 69 LYS B N 1
ATOM 1462 C CA . LYS B 1 69 ? 13.289 -1.25 2.836 1 98.19 69 LYS B CA 1
ATOM 1463 C C . LYS B 1 69 ? 12.492 -0.57 1.724 1 98.19 69 LYS B C 1
ATOM 1465 O O . LYS B 1 69 ? 13.062 -0.146 0.717 1 98.19 69 LYS B O 1
ATOM 1470 N N . THR B 1 70 ? 11.148 -0.474 1.874 1 98.31 70 THR B N 1
ATOM 1471 C CA . THR B 1 70 ? 10.297 0.208 0.903 1 98.31 70 THR B CA 1
ATOM 1472 C C . THR B 1 70 ? 10.719 1.667 0.75 1 98.31 70 THR B C 1
ATOM 1474 O O . THR B 1 70 ? 10.867 2.16 -0.37 1 98.31 70 THR B O 1
ATOM 1477 N N . ILE B 1 71 ? 10.93 2.326 1.862 1 97.5 71 ILE B N 1
ATOM 1478 C CA . ILE B 1 71 ? 11.328 3.727 1.857 1 97.5 71 ILE B CA 1
ATOM 1479 C C . ILE B 1 71 ? 12.656 3.881 1.116 1 97.5 71 ILE B C 1
ATOM 1481 O O . ILE B 1 71 ? 12.797 4.746 0.249 1 97.5 71 ILE B O 1
ATOM 1485 N N . ALA B 1 72 ? 13.594 3.033 1.425 1 95.94 72 ALA B N 1
ATOM 1486 C CA . ALA B 1 72 ? 14.898 3.084 0.786 1 95.94 72 ALA B CA 1
ATOM 1487 C C . ALA B 1 72 ? 14.789 2.881 -0.722 1 95.94 72 ALA B C 1
ATOM 1489 O O . ALA B 1 72 ? 15.43 3.586 -1.501 1 95.94 72 ALA B O 1
ATOM 1490 N N . LEU B 1 73 ? 14.023 1.915 -1.122 1 96.06 73 LEU B N 1
ATOM 1491 C CA . LEU B 1 73 ? 13.844 1.607 -2.537 1 96.06 73 LEU B CA 1
ATOM 1492 C C . LEU B 1 73 ? 13.25 2.803 -3.279 1 96.06 73 LEU B C 1
ATOM 1494 O O . LEU B 1 73 ? 13.695 3.137 -4.379 1 96.06 73 LEU B O 1
ATOM 1498 N N . LYS B 1 74 ? 12.297 3.461 -2.709 1 95.81 74 LYS B N 1
ATOM 1499 C CA . LYS B 1 74 ? 11.578 4.543 -3.377 1 95.81 74 LYS B CA 1
ATOM 1500 C C . LYS B 1 74 ? 12.43 5.809 -3.441 1 95.81 74 LYS B C 1
ATOM 1502 O O . LYS B 1 74 ? 12.188 6.688 -4.273 1 95.81 74 LYS B O 1
ATOM 1507 N N . LYS B 1 75 ? 13.391 5.922 -2.561 1 93.38 75 LYS B N 1
ATOM 1508 C CA . LYS B 1 75 ? 14.297 7.062 -2.609 1 93.38 75 LYS B CA 1
ATOM 1509 C C . LYS B 1 75 ? 15.234 6.965 -3.812 1 93.38 75 LYS B C 1
ATOM 1511 O O . LYS B 1 75 ? 15.742 7.98 -4.289 1 93.38 75 LYS B O 1
ATOM 1516 N N . THR B 1 76 ? 15.43 5.742 -4.285 1 89.62 76 THR B N 1
ATOM 1517 C CA . THR B 1 76 ? 16.438 5.547 -5.328 1 89.62 76 THR B CA 1
ATOM 1518 C C . THR B 1 76 ? 15.773 5.199 -6.656 1 89.62 76 THR B C 1
ATOM 1520 O O . THR B 1 76 ? 16.406 5.277 -7.711 1 89.62 76 THR B O 1
ATOM 1523 N N . ARG B 1 77 ? 14.508 4.758 -6.605 1 88.62 77 ARG B N 1
ATOM 1524 C CA . ARG B 1 77 ? 13.781 4.34 -7.801 1 88.62 77 ARG B CA 1
ATOM 1525 C C . ARG B 1 77 ? 12.359 4.891 -7.801 1 88.62 77 ARG B C 1
ATOM 1527 O O . ARG B 1 77 ? 11.719 4.961 -6.754 1 88.62 77 ARG B O 1
ATOM 1534 N N . LYS B 1 78 ? 11.969 5.246 -8.953 1 89.81 78 LYS B N 1
ATOM 1535 C CA . LYS B 1 78 ? 10.586 5.707 -9.102 1 89.81 78 LYS B CA 1
ATOM 1536 C C . LYS B 1 78 ? 9.625 4.527 -9.211 1 89.81 78 LYS B C 1
ATOM 1538 O O . LYS B 1 78 ? 9.273 4.105 -10.312 1 89.81 78 LYS B O 1
ATOM 1543 N N . LEU B 1 79 ? 9.188 3.92 -8.148 1 93.38 79 LEU B N 1
ATOM 1544 C CA . LEU B 1 79 ? 8.203 2.84 -8.078 1 93.38 79 LEU B CA 1
ATOM 1545 C C . LEU B 1 79 ? 6.93 3.303 -7.391 1 93.38 79 LEU B C 1
ATOM 1547 O O . LEU B 1 79 ? 6.98 4.086 -6.438 1 93.38 79 LEU B O 1
ATOM 1551 N N . LYS B 1 80 ? 5.91 2.803 -7.859 1 95.75 80 LYS B N 1
ATOM 1552 C CA . LYS B 1 80 ? 4.672 3.008 -7.113 1 95.75 80 LYS B CA 1
ATOM 1553 C C . LYS B 1 80 ? 4.734 2.322 -5.75 1 95.75 80 LYS B C 1
ATOM 1555 O O . LYS B 1 80 ? 5.41 1.305 -5.59 1 95.75 80 LYS B O 1
ATOM 1560 N N . THR B 1 81 ? 4.016 2.891 -4.805 1 97.38 81 THR B N 1
ATOM 1561 C CA . THR B 1 81 ? 4.121 2.434 -3.424 1 97.38 81 THR B CA 1
ATOM 1562 C C . THR B 1 81 ? 3.783 0.95 -3.318 1 97.38 81 THR B C 1
ATOM 1564 O O . THR B 1 81 ? 4.531 0.18 -2.713 1 97.38 81 THR B O 1
ATOM 1567 N N . PRO B 1 82 ? 2.674 0.424 -3.98 1 97.88 82 PRO B N 1
ATOM 1568 C CA . PRO B 1 82 ? 2.396 -1.012 -3.883 1 97.88 82 PRO B CA 1
ATOM 1569 C C . PRO B 1 82 ? 3.514 -1.87 -4.469 1 97.88 82 PRO B C 1
ATOM 1571 O O . PRO B 1 82 ? 3.951 -2.836 -3.842 1 97.88 82 PRO B O 1
ATOM 1574 N N . ASP B 1 83 ? 4.02 -1.48 -5.578 1 97.19 83 ASP B N 1
ATOM 1575 C CA . ASP B 1 83 ? 5.105 -2.219 -6.219 1 97.19 83 ASP B CA 1
ATOM 1576 C C . ASP B 1 83 ? 6.359 -2.219 -5.344 1 97.19 83 ASP B C 1
ATOM 1578 O O . ASP B 1 83 ? 7.031 -3.242 -5.215 1 97.19 83 ASP B O 1
ATOM 1582 N N . ALA B 1 84 ? 6.656 -1.07 -4.777 1 97.62 84 ALA B N 1
ATOM 1583 C CA . ALA B 1 84 ? 7.828 -0.94 -3.918 1 97.62 84 ALA B CA 1
ATOM 1584 C C . ALA B 1 84 ? 7.719 -1.85 -2.697 1 97.62 84 ALA B C 1
ATOM 1586 O O . ALA B 1 84 ? 8.711 -2.438 -2.262 1 97.62 84 ALA B O 1
ATOM 1587 N N . ILE B 1 85 ? 6.516 -1.926 -2.131 1 98.56 85 ILE B N 1
ATOM 1588 C CA . ILE B 1 85 ? 6.309 -2.768 -0.957 1 98.56 85 ILE B CA 1
ATOM 1589 C C . ILE B 1 85 ? 6.5 -4.234 -1.335 1 98.56 85 ILE B C 1
ATOM 1591 O O . ILE B 1 85 ? 7.117 -5 -0.59 1 98.56 85 ILE B O 1
ATOM 1595 N N . ILE B 1 86 ? 6 -4.609 -2.475 1 98.56 86 ILE B N 1
ATOM 1596 C CA . ILE B 1 86 ? 6.145 -5.988 -2.93 1 98.56 86 ILE B CA 1
ATOM 1597 C C . ILE B 1 86 ? 7.621 -6.305 -3.16 1 98.56 86 ILE B C 1
ATOM 1599 O O . ILE B 1 86 ? 8.117 -7.344 -2.717 1 98.56 86 ILE B O 1
ATOM 1603 N N . CYS B 1 87 ? 8.336 -5.434 -3.797 1 98.25 87 CYS B N 1
ATOM 1604 C CA . CYS B 1 87 ? 9.766 -5.605 -4.004 1 98.25 87 CYS B CA 1
ATOM 1605 C C . CYS B 1 87 ? 10.508 -5.668 -2.674 1 98.25 87 CYS B C 1
ATOM 1607 O O . CYS B 1 87 ? 11.367 -6.527 -2.477 1 98.25 87 CYS B O 1
ATOM 1609 N N . ALA B 1 88 ? 10.195 -4.754 -1.771 1 98.44 88 ALA B N 1
ATOM 1610 C CA . ALA B 1 88 ? 10.82 -4.719 -0.448 1 98.44 88 ALA B CA 1
ATOM 1611 C C . ALA B 1 88 ? 10.578 -6.027 0.303 1 98.44 88 ALA B C 1
ATOM 1613 O O . ALA B 1 88 ? 11.461 -6.516 1.009 1 98.44 88 ALA B O 1
ATOM 1614 N N . THR B 1 89 ? 9.352 -6.547 0.159 1 98.69 89 THR B N 1
ATOM 1615 C CA . THR B 1 89 ? 9.023 -7.82 0.789 1 98.69 89 THR B CA 1
ATOM 1616 C C . THR B 1 89 ? 9.961 -8.922 0.302 1 98.69 89 THR B C 1
ATOM 1618 O O . THR B 1 89 ? 10.492 -9.695 1.104 1 98.69 89 THR B O 1
ATOM 1621 N N . ALA B 1 90 ? 10.18 -8.969 -1.005 1 98.56 90 ALA B N 1
ATOM 1622 C CA . ALA B 1 90 ? 11.078 -9.977 -1.569 1 98.56 90 ALA B CA 1
ATOM 1623 C C . ALA B 1 90 ? 12.508 -9.758 -1.082 1 98.56 90 ALA B C 1
ATOM 1625 O O . ALA B 1 90 ? 13.188 -10.711 -0.693 1 98.56 90 ALA B O 1
ATOM 1626 N N . LEU B 1 91 ? 12.969 -8.562 -1.053 1 98.31 91 LEU B N 1
ATOM 1627 C CA . LEU B 1 91 ? 14.336 -8.227 -0.669 1 98.31 91 LEU B CA 1
ATOM 1628 C C . LEU B 1 91 ? 14.586 -8.57 0.795 1 98.31 91 LEU B C 1
ATOM 1630 O O . LEU B 1 91 ? 15.609 -9.188 1.126 1 98.31 91 LEU B O 1
ATOM 1634 N N . VAL B 1 92 ? 13.68 -8.148 1.681 1 98.19 92 VAL B N 1
ATOM 1635 C CA . VAL B 1 92 ? 13.812 -8.367 3.117 1 98.19 92 VAL B CA 1
ATOM 1636 C C . VAL B 1 92 ? 13.883 -9.867 3.408 1 98.19 92 VAL B C 1
ATOM 1638 O O . VAL B 1 92 ? 14.609 -10.297 4.312 1 98.19 92 VAL B O 1
ATOM 1641 N N . ASN B 1 93 ? 13.164 -10.648 2.611 1 97.81 93 ASN B N 1
ATOM 1642 C CA . ASN B 1 93 ? 13.102 -12.086 2.854 1 97.81 93 ASN B CA 1
ATOM 1643 C C . ASN B 1 93 ? 14.109 -12.844 1.995 1 97.81 93 ASN B C 1
ATOM 1645 O O . ASN B 1 93 ? 14.078 -14.07 1.94 1 97.81 93 ASN B O 1
ATOM 1649 N N . LYS B 1 94 ? 14.938 -12.133 1.304 1 97.44 94 LYS B N 1
ATOM 1650 C CA . LYS B 1 94 ? 15.922 -12.727 0.404 1 97.44 94 LYS B CA 1
ATOM 1651 C C . LYS B 1 94 ? 15.266 -13.742 -0.53 1 97.44 94 LYS B C 1
ATOM 1653 O O . LYS B 1 94 ? 15.781 -14.852 -0.707 1 97.44 94 LYS B O 1
ATOM 1658 N N . ALA B 1 95 ? 14.117 -13.383 -1.02 1 98.06 95 ALA B N 1
ATOM 1659 C CA . ALA B 1 95 ? 13.305 -14.273 -1.851 1 98.06 95 ALA B CA 1
ATOM 1660 C C . ALA B 1 95 ? 13.422 -13.898 -3.324 1 98.06 95 ALA B C 1
ATOM 1662 O O . ALA B 1 95 ? 13.742 -12.758 -3.658 1 98.06 95 ALA B O 1
ATOM 1663 N N . THR B 1 96 ? 13.219 -14.828 -4.148 1 97.75 96 THR B N 1
ATOM 1664 C CA . THR B 1 96 ? 13.023 -14.57 -5.574 1 97.75 96 THR B CA 1
ATOM 1665 C C . THR B 1 96 ? 11.617 -14.031 -5.84 1 97.75 96 THR B C 1
ATOM 1667 O O . THR B 1 96 ? 10.641 -14.57 -5.324 1 97.75 96 THR B O 1
ATOM 1670 N N . LEU B 1 97 ? 11.539 -12.93 -6.543 1 98.31 97 LEU B N 1
ATOM 1671 C CA . LEU B 1 97 ? 10.25 -12.375 -6.93 1 98.31 97 LEU B CA 1
ATOM 1672 C C . LEU B 1 97 ? 9.836 -12.875 -8.312 1 98.31 97 LEU B C 1
ATOM 1674 O O . LEU B 1 97 ? 10.523 -12.617 -9.297 1 98.31 97 LEU B O 1
ATOM 1678 N N . LEU B 1 98 ? 8.781 -13.609 -8.383 1 97.56 98 LEU B N 1
ATOM 1679 C CA . LEU B 1 98 ? 8.234 -13.992 -9.68 1 97.56 98 LEU B CA 1
ATOM 1680 C C . LEU B 1 98 ? 7.234 -12.945 -10.172 1 97.56 98 LEU B C 1
ATOM 1682 O O . LEU B 1 98 ? 6.203 -12.719 -9.539 1 97.56 98 LEU B O 1
ATOM 1686 N N . THR B 1 99 ? 7.574 -12.32 -11.172 1 97.56 99 THR B N 1
ATOM 1687 C CA . THR B 1 99 ? 6.754 -11.25 -11.734 1 97.56 99 THR B CA 1
ATOM 1688 C C . THR B 1 99 ? 6.984 -11.133 -13.242 1 97.56 99 THR B C 1
ATOM 1690 O O . THR B 1 99 ? 8.055 -11.484 -13.742 1 97.56 99 THR B O 1
ATOM 1693 N N . ASN B 1 100 ? 6.02 -10.68 -13.945 1 96.06 100 ASN B N 1
ATOM 1694 C CA . ASN B 1 100 ? 6.188 -10.391 -15.359 1 96.06 100 ASN B CA 1
ATOM 1695 C C . ASN B 1 100 ? 6.164 -8.891 -15.641 1 96.06 100 ASN B C 1
ATOM 1697 O O . ASN B 1 100 ? 6.02 -8.469 -16.781 1 96.06 100 ASN B O 1
ATOM 1701 N N . ASP B 1 101 ? 6.164 -8.133 -14.609 1 94.5 101 ASP B N 1
ATOM 1702 C CA . ASP B 1 101 ? 6.328 -6.691 -14.766 1 94.5 101 ASP B CA 1
ATOM 1703 C C . ASP B 1 101 ? 7.785 -6.332 -15.055 1 94.5 101 ASP B C 1
ATOM 1705 O O . ASP B 1 101 ? 8.617 -6.309 -14.141 1 94.5 101 ASP B O 1
ATOM 1709 N N . LYS B 1 102 ? 8.094 -5.891 -16.234 1 92.38 102 LYS B N 1
ATOM 1710 C CA . LYS B 1 102 ? 9.445 -5.625 -16.703 1 92.38 102 LYS B CA 1
ATOM 1711 C C . LYS B 1 102 ? 10.102 -4.504 -15.906 1 92.38 102 LYS B C 1
ATOM 1713 O O . LYS B 1 102 ? 11.328 -4.465 -15.773 1 92.38 102 LYS B O 1
ATOM 1718 N N . GLN B 1 103 ? 9.32 -3.615 -15.32 1 90.19 103 GLN B N 1
ATOM 1719 C CA . GLN B 1 103 ? 9.836 -2.475 -14.57 1 90.19 103 GLN B CA 1
ATOM 1720 C C . GLN B 1 103 ? 10.539 -2.928 -13.297 1 90.19 103 GLN B C 1
ATOM 1722 O O . GLN B 1 103 ? 11.43 -2.238 -12.789 1 90.19 103 GLN B O 1
ATOM 1727 N N . LEU B 1 104 ? 10.18 -4.105 -12.812 1 94.19 104 LEU B N 1
ATOM 1728 C CA . LEU B 1 104 ? 10.695 -4.551 -11.523 1 94.19 104 LEU B CA 1
ATOM 1729 C C . LEU B 1 104 ? 11.992 -5.328 -11.695 1 94.19 104 LEU B C 1
ATOM 1731 O O . LEU B 1 104 ? 12.68 -5.621 -10.711 1 94.19 104 LEU B O 1
ATOM 1735 N N . PHE B 1 105 ? 12.383 -5.625 -12.93 1 93.19 105 PHE B N 1
ATOM 1736 C CA . PHE B 1 105 ? 13.609 -6.371 -13.18 1 93.19 105 PHE B CA 1
ATOM 1737 C C . PHE B 1 105 ? 14.836 -5.488 -12.961 1 93.19 105 PHE B C 1
ATOM 1739 O O . PHE B 1 105 ? 15.953 -5.988 -12.852 1 93.19 105 PHE B O 1
ATOM 1746 N N . HIS B 1 106 ? 14.688 -4.219 -12.812 1 89.81 106 HIS B N 1
ATOM 1747 C CA . HIS B 1 106 ? 15.805 -3.283 -12.727 1 89.81 106 HIS B CA 1
ATOM 1748 C C . HIS B 1 106 ? 16.016 -2.811 -11.289 1 89.81 106 HIS B C 1
ATOM 1750 O O . HIS B 1 106 ? 16.844 -1.94 -11.031 1 89.81 106 HIS B O 1
ATOM 1756 N N . VAL B 1 107 ? 15.258 -3.404 -10.391 1 92.75 107 VAL B N 1
ATOM 1757 C CA . VAL B 1 107 ? 15.43 -3.047 -8.984 1 92.75 107 VAL B CA 1
ATOM 1758 C C . VAL B 1 107 ? 16.703 -3.68 -8.438 1 92.75 107 VAL B C 1
ATOM 1760 O O . VAL B 1 107 ? 16.859 -4.902 -8.477 1 92.75 107 VAL B O 1
ATOM 1763 N N . ALA B 1 108 ? 17.672 -2.84 -7.934 1 89.06 108 ALA B N 1
ATOM 1764 C CA . ALA B 1 108 ? 18.969 -3.295 -7.465 1 89.06 108 ALA B CA 1
ATOM 1765 C C . ALA B 1 108 ? 18.828 -4.289 -6.32 1 89.06 108 ALA B C 1
ATOM 1767 O O . ALA B 1 108 ? 18.109 -4.035 -5.352 1 89.06 108 ALA B O 1
ATOM 1768 N N . GLY B 1 109 ? 19.469 -5.402 -6.473 1 93.75 109 GLY B N 1
ATOM 1769 C CA . GLY B 1 109 ? 19.516 -6.398 -5.414 1 93.75 109 GLY B CA 1
ATOM 1770 C C . GLY B 1 109 ? 18.344 -7.367 -5.445 1 93.75 109 GLY B C 1
ATOM 1771 O O . GLY B 1 109 ? 18.344 -8.367 -4.73 1 93.75 109 GLY B O 1
ATOM 1772 N N . LEU B 1 110 ? 17.375 -7 -6.246 1 96.06 110 LEU B N 1
ATOM 1773 C CA . LEU B 1 110 ? 16.188 -7.84 -6.316 1 96.06 110 LEU B CA 1
ATOM 1774 C C . LEU B 1 110 ? 16.391 -9 -7.285 1 96.06 110 LEU B C 1
ATOM 1776 O O . LEU B 1 110 ? 16.844 -8.797 -8.414 1 96.06 110 LEU B O 1
ATOM 1780 N N . ASP B 1 111 ? 16.219 -10.219 -6.828 1 96.88 111 ASP B N 1
ATOM 1781 C CA . ASP B 1 111 ? 16.188 -11.391 -7.695 1 96.88 111 ASP B CA 1
ATOM 1782 C C . ASP B 1 111 ? 14.805 -11.602 -8.297 1 96.88 111 ASP B C 1
ATOM 1784 O O . ASP B 1 111 ? 13.984 -12.328 -7.734 1 96.88 111 ASP B O 1
ATOM 1788 N N . ALA B 1 112 ? 14.562 -10.992 -9.414 1 97.12 112 ALA B N 1
ATOM 1789 C CA . ALA B 1 112 ? 13.273 -11.07 -10.086 1 97.12 112 ALA B CA 1
ATOM 1790 C C . ALA B 1 112 ? 13.352 -11.953 -11.328 1 97.12 112 ALA B C 1
ATOM 1792 O O . ALA B 1 112 ? 14.336 -11.891 -12.078 1 97.12 112 ALA B O 1
ATOM 1793 N N . LYS B 1 113 ? 12.359 -12.797 -11.484 1 95.75 113 LYS B N 1
ATOM 1794 C CA . LYS B 1 113 ? 12.32 -13.711 -12.625 1 95.75 113 LYS B CA 1
ATOM 1795 C C . LYS B 1 113 ? 10.922 -13.75 -13.242 1 95.75 113 LYS B C 1
ATOM 1797 O O . LYS B 1 113 ? 9.922 -13.727 -12.523 1 95.75 113 LYS B O 1
ATOM 1802 N N . PRO B 1 114 ? 10.891 -13.805 -14.555 1 95.25 114 PRO B N 1
ATOM 1803 C CA . PRO B 1 114 ? 9.578 -13.93 -15.211 1 95.25 114 PRO B CA 1
ATOM 1804 C C . PRO B 1 114 ? 9.031 -15.352 -15.156 1 95.25 114 PRO B C 1
A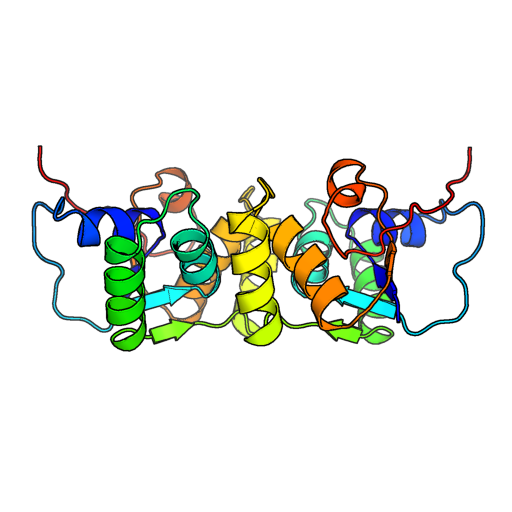TOM 1806 O O . PRO B 1 114 ? 9.789 -16.312 -15 1 95.25 114 PRO B O 1
ATOM 1809 N N . LEU B 1 115 ? 7.75 -15.453 -15.133 1 94.69 115 LEU B N 1
ATOM 1810 C CA . LEU B 1 115 ? 7.117 -16.75 -15.312 1 94.69 115 LEU B CA 1
ATOM 1811 C C . LEU B 1 115 ? 7.012 -17.109 -16.797 1 94.69 115 LEU B C 1
ATOM 1813 O O . LEU B 1 115 ? 6.77 -16.234 -17.625 1 94.69 115 LEU B O 1
ATOM 1817 N N . GLN B 1 116 ? 7.207 -18.297 -17.031 1 93.25 116 GLN B N 1
ATOM 1818 C CA . GLN B 1 116 ? 7 -18.781 -18.391 1 93.25 116 GLN B CA 1
ATOM 1819 C C . GLN B 1 116 ? 5.527 -19.078 -18.656 1 93.25 116 GLN B C 1
ATOM 1821 O O . GLN B 1 116 ? 4.934 -19.922 -17.984 1 93.25 116 GLN B O 1
ATOM 1826 N N . LEU B 1 117 ? 4.996 -18.375 -19.672 1 93.5 117 LEU B N 1
ATOM 1827 C CA . LEU B 1 117 ? 3.566 -18.516 -19.922 1 93.5 117 LEU B CA 1
ATOM 1828 C C . LEU B 1 117 ? 3.303 -19.344 -21.172 1 93.5 117 LEU B C 1
ATOM 1830 O O . LEU B 1 117 ? 4.141 -19.391 -22.078 1 93.5 117 LEU B O 1
ATOM 1834 N N . LEU B 1 118 ? 2.244 -19.938 -21.156 1 92.88 118 LEU B N 1
ATOM 1835 C CA . LEU B 1 118 ? 1.78 -20.641 -22.344 1 92.88 118 LEU B CA 1
ATOM 1836 C C . LEU B 1 118 ? 1.539 -19.672 -23.5 1 92.88 118 LEU B C 1
ATOM 1838 O O . LEU B 1 118 ? 1.193 -18.5 -23.266 1 92.88 118 LEU B O 1
ATOM 1842 N N . PRO B 1 119 ? 1.751 -20.25 -24.781 1 84 119 PRO B N 1
ATOM 1843 C CA . PRO B 1 119 ? 1.514 -19.375 -25.938 1 84 119 PRO B CA 1
ATOM 1844 C C . PRO B 1 119 ? 0.06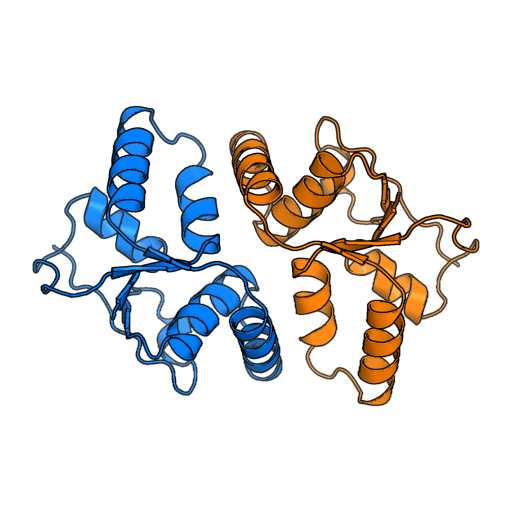7 -18.891 -26.031 1 84 119 PRO B C 1
ATOM 1846 O O . PRO B 1 119 ? -0.845 -19.578 -25.562 1 84 119 PRO B O 1
#

Foldseek 3Di:
DEEEALVRVVCVLVVFFPDDDDDDAYEYEVLSVCVLCVDDPQDPVNNVVSVVVNVVHYYDYCDPQLVVQLVVQVVVDVDDSSLSSRQSSCQSVVHEYEDPPPRSVPRPNHR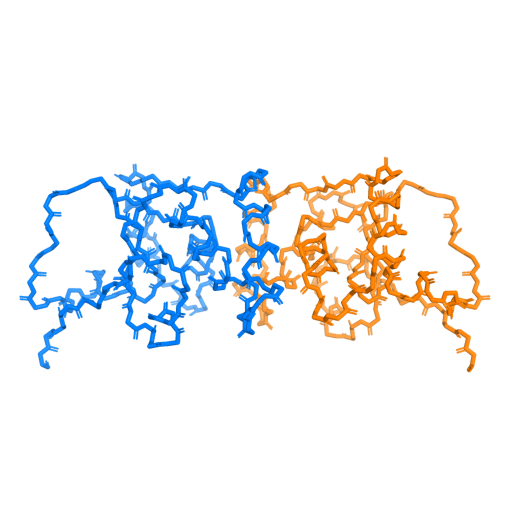YDYTHGHD/DEEEALVRVVCVLVVFFPDDDDDDAYEYEVLSVCVLCVDDPQDPVNNVVSVVVNVVHYYDYCDPQLVVQLVVQVVVDVDDSSLSSRQSSCQSVVHEYEDPPPRSVPRPNHRYDYTHGDD

Secondary structure (DSSP, 8-state):
-EEEPHHHHHHHHTT-BSSPPPS--EEEEHHHHHHHHT-TT--HHHHHHHHHHHHHSEEE---HHHHHHHHHHHHHS---HHHHHHHHHHHHTT-EEE---GGGGGSTT-EEEPPPB--/-EEEPHHHHHHHHTT-BSSPPPS--EEEEHHHHHHHHT-TT--HHHHHHHHHHHHHSEEE---HHHHHHHHHHHHHS---HHHHHHHHHHHHTT-EEE---GGGGGSTT-EEEPPPB--

pLDDT: mean 94.91, std 3.57, range [82.81, 98.75]

Sequence (238 aa):
MVILDTNAVIYLLNNQLATPLAEDEYGISVITEIELLSFSGLSDKDENLLRNLFSDILIHPLDENVKNKTIALKKTRKLKTPDAIICATALVNKATLLTNDKQLFHVAGLDAKPLQLLPMVILDTNAVIYLLNNQLATPLAEDEYGISVITEIELLSFSGLSDKDENLLRNLFSDILIHPLDENVKNKTIALKKTRKLKTPDAIICATALVNKATLLTNDKQLFHVAGLDAKPLQLLP

Nearest PDB structures (foldseek):
  7by2-assembly1_B-2  TM=8.113E-01  e=2.243E-07  Klebsiella pneumoniae
  3zvk-assembly1_D  TM=7.784E-01  e=6.315E-07  Rickettsia felis
  2fe1-assembly1_A-2  TM=7.456E-01  e=2.217E-05  Pyrobaculum aerophilum str. IM2
  5h4g-assembly1_B  TM=7.438E-01  e=7.579E-05  Pyrococcus horikoshii OT3
  7vwo-assembly3_I  TM=7.462E-01  e=1.875E-04  Mycobacterium tuberculosis H37Rv